Protein AF-A0A239A579-F1 (afdb_monomer)

Sequence (316 aa):
MVKYIIQFSTDFHLMVALAAIPDASNNKILMLGPRTSLAIKVASYLQSEFFDIDAREPKVTIFEAFKLLVNQNKYGEVVIVSPFVYPFFAAMAAKKNGDTVKSIVRTDEGIGSYASVTHYYTALRLEGQLSVLGALKRALAKKSAMWVTKSFRICKEMYLFKSDLTIDQTISERLRFILENLGLSKQLDNCVVYVSQPYVVSSFESGQCYADFIKLIAGHCGEGLRFIIKKHPRDDFDYESYGFDVACGMPLETYSLNNSVVFGFSSTALLMAKFFSNCRDAYFIKMDGFGPFYNNMSAMNRNLFDNYLKCIDSKI

Nearest PDB structures (foldseek):
  7f9o-assembly1_6  TM=3.558E-01  e=2.065E-02  Hordeum vulgare subsp. spontaneum
  3oka-assembly1_A  TM=3.396E-01  e=1.738E-02  Corynebacterium glutamicum
  8csd-assembly1_A-2  TM=2.368E-01  e=9.238E-03  Raoultella terrigena
  7lrn-assembly1_A  TM=3.470E-01  e=1.368E+00  Acinetobacter baumannii
  7lrn-assembly2_B  TM=3.765E-01  e=6.449E+00  Acinetobacter baumannii

Secondary structure (DSSP, 8-state):
--EEEEE-SSHHHHHHHHHTSS-STTSEEEEEE---HHHHHHHHHTT-EEEE--TTS----HHHHHHHHHT--S---EEEEESSS-THHHHHHHHHTTPPEEEEEE---SGGGG--HHHHHHHHHHT--S-HHHHHHHHHHHHHHHHHHHTSTTEEE--SB-TTS-B-HHHHHHHHHHHHHT---EE-TTEEEEE--TTSGGGSSSHHHHHHHHHHHHHHH-TTSEEEEE--TT-----GGGT-EE--SS-GGGEE-TT-EEEESS-HHHHHHHHHS--SEEEEEE-TT-GGGTTTS-HHHHHHHHHHSEEEES--

Solvent-accessible surface area (backbone atoms only — not comparable to full-atom values): 17207 Å² total; per-residue (Å²): 126,49,38,37,35,38,41,23,75,47,68,64,30,44,47,48,35,53,26,70,43,95,62,62,85,77,30,52,44,36,39,40,18,57,86,42,76,62,53,53,50,51,29,64,75,53,72,31,52,76,43,78,38,73,67,84,70,73,95,70,57,73,66,62,54,50,61,58,68,76,68,68,70,90,82,39,64,29,36,36,25,20,36,53,60,67,55,53,64,56,54,48,52,36,44,76,72,73,44,39,76,49,34,36,38,35,26,44,60,45,62,63,67,54,44,37,51,64,22,41,23,47,53,39,48,63,68,66,82,44,54,75,67,52,19,45,54,52,15,45,50,52,50,52,42,36,54,55,42,63,71,37,92,48,42,43,82,55,50,48,71,41,95,89,64,46,68,38,60,70,41,49,54,39,34,50,52,51,42,61,75,73,46,66,79,50,80,50,55,54,20,27,35,39,44,50,59,57,65,57,58,76,78,38,98,37,71,64,58,40,51,52,50,52,50,55,54,45,47,75,69,36,71,94,42,53,64,34,35,37,61,34,96,74,38,81,78,69,53,58,88,76,73,44,48,72,52,78,78,81,59,57,49,41,27,44,18,68,63,16,34,36,34,28,58,71,45,50,60,50,56,33,24,43,74,56,10,54,18,80,48,28,33,31,53,45,45,91,92,47,38,72,57,50,74,40,43,20,72,63,46,47,50,48,45,68,74,74,37,48,78,44,69,62,89,113

Mean predicted aligned error: 7.22 Å

Organism: NCBI:txid298908

Foldseek 3Di:
DAEEEQEDEALVSVLLLQLVDPDLQPYAYEYHYADAPSVVLVCVVNVYHYDHDHSPDDPDDVVLLVVLVVPADPDFRYEYEGQALDPSVVSVVCVVVVTHYQAYEHEHPFLLSQFDLLLQLLVLVLVVPDDSVRSSVVSCVRVVSNVVQVPDPRYDYDYQQDLVRDGDVSSLVSSLVVLVVSAQDEAPEQEEEEEDDASPQVLDPHLLRVLVVVVVVRCVQHPPGQYEYAYDPRHPRDNVVVPHHYDDGDQLLSYAYQHYAYEYFQTSSLVSCVRRNNHVHGEYEDEDSVCSRAVSGDPSSNCSCVVRHHYDYPPD

Radius of gyration: 19.91 Å; Cα contacts (8 Å, |Δi|>4): 577; chains: 1; bounding box: 51×36×61 Å

Structure (mmCIF, N/CA/C/O backbone):
data_AF-A0A239A579-F1
#
_entry.id   AF-A0A239A579-F1
#
loop_
_atom_site.group_PDB
_atom_site.id
_atom_site.type_symbol
_atom_site.label_atom_id
_atom_site.label_alt_id
_atom_site.label_comp_id
_atom_site.label_asym_id
_atom_site.label_entity_id
_atom_site.label_seq_id
_atom_site.pdbx_PDB_ins_code
_atom_site.Cartn_x
_atom_site.Cartn_y
_atom_site.Cartn_z
_atom_site.occupancy
_atom_site.B_iso_or_equiv
_atom_site.auth_seq_id
_atom_site.auth_comp_id
_atom_site.auth_asym_id
_atom_site.auth_atom_id
_atom_site.pdbx_PDB_model_num
ATOM 1 N N . MET A 1 1 ? -26.691 4.928 16.801 1.00 72.56 1 MET A N 1
ATOM 2 C CA . MET A 1 1 ? -25.618 5.593 16.035 1.00 72.56 1 MET A CA 1
ATOM 3 C C . MET A 1 1 ? -24.295 5.249 16.699 1.00 72.56 1 MET A C 1
ATOM 5 O O . MET A 1 1 ? -24.209 5.400 17.910 1.00 72.56 1 MET A O 1
ATOM 9 N N . VAL A 1 2 ? -23.320 4.708 15.965 1.00 85.06 2 VAL A N 1
ATOM 10 C CA . VAL A 1 2 ? -21.995 4.350 16.504 1.00 85.06 2 VAL A CA 1
ATOM 11 C C . VAL A 1 2 ? -20.977 5.376 16.011 1.00 85.06 2 VAL A C 1
ATOM 13 O O . VAL A 1 2 ? -21.050 5.829 14.869 1.00 85.06 2 VAL A O 1
ATOM 16 N N . LYS A 1 3 ? -20.031 5.759 16.870 1.00 87.12 3 LYS A N 1
ATOM 17 C CA . LYS A 1 3 ? -18.927 6.644 16.492 1.00 87.12 3 LYS A CA 1
ATOM 18 C C . LYS A 1 3 ? -17.710 5.808 16.101 1.00 87.12 3 LYS A C 1
ATOM 20 O O . LYS A 1 3 ? -17.292 4.931 16.856 1.00 87.12 3 LYS A O 1
ATOM 25 N N . TYR A 1 4 ? -17.134 6.089 14.939 1.00 89.69 4 TYR A N 1
ATOM 26 C CA . TYR A 1 4 ? -15.927 5.440 14.436 1.00 89.69 4 TYR A CA 1
ATOM 27 C C . TYR A 1 4 ? -14.763 6.423 14.414 1.00 89.69 4 TYR A C 1
ATOM 29 O O . TYR A 1 4 ? -14.910 7.552 13.951 1.00 89.69 4 TYR A O 1
ATOM 37 N N . ILE A 1 5 ? -13.597 5.982 14.881 1.00 88.19 5 ILE A N 1
ATOM 38 C CA . ILE A 1 5 ? -12.336 6.709 14.716 1.00 88.19 5 ILE A CA 1
ATOM 39 C C . ILE A 1 5 ? -11.459 5.918 13.755 1.00 88.19 5 ILE A C 1
ATOM 41 O O . ILE A 1 5 ? -11.018 4.819 14.088 1.00 88.19 5 ILE A O 1
ATOM 45 N N . ILE A 1 6 ? -11.202 6.480 12.579 1.00 89.75 6 ILE A N 1
ATOM 46 C CA . ILE A 1 6 ? -10.328 5.908 11.559 1.00 89.75 6 ILE A CA 1
ATOM 47 C C . ILE A 1 6 ? -8.947 6.528 11.703 1.00 89.75 6 ILE A C 1
ATOM 49 O O . ILE A 1 6 ? -8.790 7.738 11.560 1.00 89.75 6 ILE A O 1
ATOM 53 N N . GLN A 1 7 ? -7.939 5.701 11.947 1.00 87.62 7 GLN A N 1
ATOM 54 C CA . GLN A 1 7 ? -6.543 6.121 11.931 1.00 87.62 7 GLN A CA 1
ATOM 55 C C . GLN A 1 7 ? -5.879 5.624 10.645 1.00 87.62 7 GLN A C 1
ATOM 57 O O . GLN A 1 7 ? -5.991 4.445 10.318 1.00 87.62 7 GLN A O 1
ATOM 62 N N . PHE A 1 8 ? -5.165 6.487 9.924 1.00 87.00 8 PHE A N 1
ATOM 63 C CA . PHE A 1 8 ? -4.509 6.116 8.668 1.00 87.00 8 PHE A CA 1
ATOM 64 C C . PHE A 1 8 ? -3.230 6.928 8.420 1.00 87.00 8 PHE A C 1
ATOM 66 O O . PHE A 1 8 ? -3.002 7.969 9.026 1.00 87.00 8 PHE A O 1
ATOM 73 N N . SER A 1 9 ? -2.366 6.432 7.531 1.00 82.56 9 SER A N 1
ATOM 74 C CA . SER A 1 9 ? -1.147 7.145 7.089 1.00 82.56 9 SER A CA 1
ATOM 75 C C . SER A 1 9 ? -0.916 7.116 5.583 1.00 82.56 9 SER A C 1
ATOM 77 O O . SER A 1 9 ? 0.021 7.739 5.086 1.00 82.56 9 SER A O 1
ATOM 79 N N . THR A 1 10 ? -1.753 6.372 4.870 1.00 83.88 10 THR A N 1
ATOM 80 C CA . THR A 1 10 ? -1.777 6.270 3.418 1.00 83.88 10 THR A CA 1
ATOM 81 C C . THR A 1 10 ? -3.233 6.198 2.984 1.00 83.88 10 THR A C 1
ATOM 83 O O . THR A 1 10 ? -4.116 5.851 3.774 1.00 83.88 10 THR A O 1
ATOM 86 N N . ASP A 1 11 ? -3.475 6.496 1.718 1.00 86.12 11 ASP A N 1
ATOM 87 C CA . ASP A 1 11 ? -4.798 6.375 1.115 1.00 86.12 11 ASP A CA 1
ATOM 88 C C . ASP A 1 11 ? -5.309 4.925 1.140 1.00 86.12 11 ASP A C 1
ATOM 90 O O . ASP A 1 11 ? -6.470 4.689 1.462 1.00 86.12 11 ASP A O 1
ATOM 94 N N . PHE A 1 12 ? -4.421 3.945 0.947 1.00 86.62 12 PHE A N 1
ATOM 95 C CA . PHE A 1 12 ? -4.736 2.523 1.115 1.00 86.62 12 PHE A CA 1
ATOM 96 C C . PHE A 1 12 ? -5.269 2.211 2.527 1.00 86.62 12 PHE A C 1
ATOM 98 O O . PHE A 1 12 ? -6.314 1.577 2.676 1.00 86.62 12 PHE A O 1
ATOM 105 N N . HIS A 1 13 ? -4.598 2.706 3.575 1.00 89.31 13 HIS A N 1
ATOM 106 C CA . HIS A 1 13 ? -5.039 2.514 4.962 1.00 89.31 13 HIS A CA 1
ATOM 107 C C . HIS A 1 13 ? -6.450 3.058 5.200 1.00 89.31 13 HIS A C 1
ATOM 109 O O . HIS A 1 13 ? -7.261 2.397 5.848 1.00 89.31 13 HIS A O 1
ATOM 115 N N . LEU A 1 14 ? -6.738 4.253 4.674 1.00 89.81 14 LEU A N 1
ATOM 116 C CA . LEU A 1 14 ? -8.056 4.873 4.780 1.00 89.81 14 LEU A CA 1
ATOM 117 C C . LEU A 1 14 ? -9.123 4.012 4.097 1.00 89.81 14 LEU A C 1
ATOM 119 O O . LEU A 1 14 ? -10.161 3.733 4.690 1.00 89.81 14 LEU A O 1
ATOM 123 N N . MET A 1 15 ? -8.846 3.544 2.883 1.00 89.81 15 MET A N 1
ATOM 124 C CA . MET A 1 15 ? -9.790 2.754 2.097 1.00 89.81 15 MET A CA 1
ATOM 125 C C . MET A 1 15 ? -10.127 1.409 2.747 1.00 89.81 15 MET A C 1
ATOM 127 O O . MET A 1 15 ? -11.303 1.069 2.882 1.00 89.81 15 MET A O 1
ATOM 131 N N . VAL A 1 16 ? -9.123 0.664 3.220 1.00 90.44 16 VAL A N 1
ATOM 132 C CA . VAL A 1 16 ? -9.375 -0.611 3.915 1.00 90.44 16 VAL A CA 1
ATOM 133 C C . VAL A 1 16 ? -10.071 -0.375 5.260 1.00 90.44 16 VAL A C 1
ATOM 135 O O . VAL A 1 16 ? -10.951 -1.148 5.640 1.00 90.44 16 VAL A O 1
ATOM 138 N N . ALA A 1 17 ? -9.743 0.711 5.971 1.00 91.56 17 ALA A N 1
ATOM 139 C CA . ALA A 1 17 ? -10.441 1.079 7.202 1.00 91.56 17 ALA A CA 1
ATOM 140 C C . ALA A 1 17 ? -11.928 1.378 6.965 1.00 91.56 17 ALA A C 1
ATOM 142 O O . ALA A 1 17 ? -12.773 0.889 7.713 1.00 91.56 17 ALA A O 1
ATOM 143 N N . LEU A 1 18 ? -12.265 2.115 5.907 1.00 91.38 18 LEU A N 1
ATOM 144 C CA . LEU A 1 18 ? -13.657 2.370 5.533 1.00 91.38 18 LEU A CA 1
ATOM 145 C C . LEU A 1 18 ? -14.394 1.079 5.163 1.00 91.38 18 LEU A C 1
ATOM 147 O O . LEU A 1 18 ? -15.507 0.864 5.633 1.00 91.38 18 LEU A O 1
ATOM 151 N N . ALA A 1 19 ? -13.763 0.183 4.396 1.00 91.12 19 ALA A N 1
ATOM 152 C CA . ALA A 1 19 ? -14.358 -1.103 4.021 1.00 91.12 19 ALA A CA 1
ATOM 153 C C . ALA A 1 19 ? -14.631 -2.021 5.233 1.00 91.12 19 ALA A C 1
ATOM 155 O O . ALA A 1 19 ? -15.533 -2.866 5.210 1.00 91.12 19 ALA A O 1
ATOM 156 N N . ALA A 1 20 ? -13.889 -1.841 6.330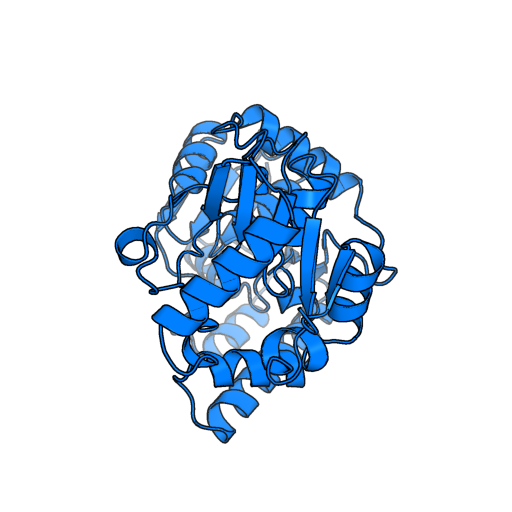 1.00 91.19 20 ALA A N 1
ATOM 157 C CA . ALA A 1 20 ? -14.122 -2.563 7.576 1.00 91.19 20 ALA A CA 1
ATOM 158 C C . ALA A 1 20 ? -15.339 -2.043 8.373 1.00 91.19 20 ALA A C 1
ATOM 160 O O . ALA A 1 20 ? -15.804 -2.727 9.290 1.00 91.19 20 ALA A O 1
ATOM 161 N N . ILE A 1 21 ? -15.894 -0.878 8.019 1.00 90.75 21 ILE A N 1
ATOM 162 C CA . ILE A 1 21 ? -17.102 -0.316 8.634 1.00 90.75 21 ILE A CA 1
ATOM 163 C C . ILE A 1 21 ? -18.338 -0.862 7.893 1.00 90.75 21 ILE A C 1
ATOM 165 O O . ILE A 1 21 ? -18.430 -0.708 6.679 1.00 90.75 21 ILE A O 1
ATOM 169 N N . PRO A 1 22 ? -19.302 -1.514 8.580 1.00 83.62 22 PRO A N 1
ATOM 170 C CA . PRO A 1 22 ? -20.467 -2.118 7.924 1.00 83.62 22 PRO A CA 1
ATOM 171 C C . PRO A 1 22 ? -21.369 -1.138 7.169 1.00 83.62 22 PRO A C 1
ATOM 173 O O . PRO A 1 22 ? -21.922 -1.506 6.141 1.00 83.62 22 PRO A O 1
ATOM 176 N N . ASP A 1 23 ? -21.513 0.081 7.688 1.00 82.44 23 ASP A N 1
ATOM 177 C CA . ASP A 1 23 ? -22.294 1.155 7.077 1.00 82.44 23 ASP A CA 1
ATOM 178 C C . ASP A 1 23 ? -21.673 2.498 7.472 1.00 82.44 23 ASP A C 1
ATOM 180 O O . ASP A 1 23 ? -21.847 2.976 8.592 1.00 82.44 23 ASP A O 1
ATOM 184 N N . ALA A 1 24 ? -20.887 3.089 6.579 1.00 77.62 24 ALA A N 1
ATOM 185 C CA . ALA A 1 24 ? -20.236 4.367 6.845 1.00 77.62 24 ALA A CA 1
ATOM 186 C C . ALA A 1 24 ? -21.212 5.561 6.797 1.00 77.62 24 ALA A C 1
ATOM 188 O O . ALA A 1 24 ? -20.911 6.600 7.372 1.00 77.62 24 ALA A O 1
ATOM 189 N N . SER A 1 25 ? -22.374 5.416 6.147 1.00 75.31 25 SER A N 1
ATOM 190 C CA . SER A 1 25 ? -23.299 6.523 5.863 1.00 75.31 25 SER A CA 1
ATOM 191 C C . SER A 1 25 ? -24.168 6.927 7.058 1.00 75.31 25 SER A C 1
ATOM 193 O O . SER A 1 25 ? -24.493 8.098 7.222 1.00 75.31 25 SER A O 1
ATOM 195 N N . ASN A 1 26 ? -24.495 5.972 7.934 1.00 79.00 26 ASN A N 1
ATOM 196 C CA . ASN A 1 26 ? -25.368 6.188 9.095 1.00 79.00 26 ASN A CA 1
ATOM 197 C C . ASN A 1 26 ? -24.607 6.366 10.422 1.00 79.00 26 ASN A C 1
ATOM 199 O O . ASN A 1 26 ? -25.194 6.287 11.508 1.00 79.00 26 ASN A O 1
ATOM 203 N N . ASN A 1 27 ? -23.289 6.565 10.362 1.00 83.69 27 ASN A N 1
ATOM 204 C CA . ASN A 1 27 ? -22.424 6.611 11.534 1.00 83.69 27 ASN A CA 1
ATOM 205 C C . ASN A 1 27 ? -21.581 7.885 11.583 1.00 83.69 27 ASN A C 1
ATOM 207 O O . ASN A 1 27 ? -21.210 8.451 10.561 1.00 83.69 27 ASN A O 1
ATOM 211 N N . LYS A 1 28 ? -21.231 8.316 12.800 1.00 86.31 28 LYS A N 1
ATOM 212 C CA . LYS A 1 28 ? -20.330 9.455 12.984 1.00 86.31 28 LYS A CA 1
ATOM 213 C C . LYS A 1 28 ? -18.895 8.990 12.761 1.00 86.31 28 LYS A C 1
ATOM 215 O O . LYS A 1 28 ? -18.414 8.142 13.513 1.00 86.31 28 LYS A O 1
ATOM 220 N N . ILE A 1 29 ? -18.210 9.553 11.771 1.00 89.25 29 ILE A N 1
ATOM 221 C CA . ILE A 1 29 ? -16.826 9.195 11.441 1.00 89.25 29 ILE A CA 1
ATOM 222 C C . ILE A 1 29 ? -15.888 10.345 11.803 1.00 89.25 29 ILE A C 1
ATOM 224 O O . ILE A 1 29 ? -16.120 11.501 11.454 1.00 89.25 29 ILE A O 1
ATOM 228 N N . LEU A 1 30 ? -14.816 9.994 12.508 1.00 85.81 30 LEU A N 1
ATOM 229 C CA . LEU A 1 30 ? -13.679 10.847 12.810 1.00 85.81 30 LEU A CA 1
ATOM 230 C C . LEU A 1 30 ? -12.436 10.267 12.131 1.00 85.81 30 LEU A C 1
ATOM 232 O O . LEU A 1 30 ? -12.051 9.134 12.408 1.00 85.81 30 LEU A O 1
ATOM 236 N N . MET A 1 31 ? -11.794 11.043 11.269 1.00 87.38 31 MET A N 1
ATOM 237 C CA . MET A 1 31 ? -10.611 10.648 10.511 1.00 87.38 31 MET A CA 1
ATOM 238 C C . MET A 1 31 ? -9.347 11.303 11.082 1.00 87.38 31 MET A C 1
ATOM 240 O O . MET A 1 31 ? -9.275 12.524 11.207 1.00 87.38 31 MET A O 1
ATOM 244 N N . LEU A 1 32 ? -8.343 10.483 11.398 1.00 84.19 32 LEU A N 1
ATOM 245 C CA . LEU A 1 32 ? -7.048 10.875 11.953 1.00 84.19 32 LEU A CA 1
ATOM 246 C C . LEU A 1 32 ? -5.919 10.405 11.019 1.00 84.19 32 LEU A C 1
ATOM 248 O O . LEU A 1 32 ? -5.579 9.217 11.002 1.00 84.19 32 LEU A O 1
ATOM 252 N N . GLY A 1 33 ? -5.331 11.314 10.248 1.00 82.06 33 GLY A N 1
ATOM 253 C CA . GLY A 1 33 ? -4.285 10.966 9.284 1.00 82.06 33 GLY A CA 1
ATOM 254 C C . GLY A 1 33 ? -3.850 12.150 8.422 1.00 82.06 33 GLY A C 1
ATOM 255 O O . GLY A 1 33 ? -4.351 13.253 8.623 1.00 82.06 33 GLY A O 1
ATOM 256 N N . PRO A 1 34 ? -2.920 11.948 7.474 1.00 83.50 34 PRO A N 1
ATOM 257 C CA . PRO A 1 34 ? -2.412 13.025 6.635 1.00 83.50 34 PRO A CA 1
ATOM 258 C C . PRO A 1 34 ? -3.491 13.562 5.692 1.00 83.50 34 PRO A C 1
ATOM 260 O O . PRO A 1 34 ? -4.319 12.808 5.170 1.00 83.50 34 PRO A O 1
ATOM 263 N N . ARG A 1 35 ? -3.449 14.868 5.417 1.00 84.44 35 ARG A N 1
ATOM 264 C CA . ARG A 1 35 ? -4.355 15.516 4.460 1.00 84.44 35 ARG A CA 1
ATOM 265 C C . ARG A 1 35 ? -3.997 15.181 3.010 1.00 84.44 35 ARG A C 1
ATOM 267 O O . ARG A 1 35 ? -3.229 15.886 2.363 1.00 84.44 35 ARG A O 1
ATOM 274 N N . THR A 1 36 ? -4.601 14.121 2.481 1.00 84.31 36 THR A N 1
ATOM 275 C CA . THR A 1 36 ? -4.506 13.731 1.064 1.00 84.31 36 THR A CA 1
ATOM 276 C C . THR A 1 36 ? -5.740 14.163 0.269 1.00 84.31 36 THR A C 1
ATOM 278 O O . THR A 1 36 ? -6.794 14.477 0.829 1.00 84.31 36 THR A O 1
ATOM 281 N N . SER A 1 37 ? -5.642 14.153 -1.064 1.00 84.00 37 SER A N 1
ATOM 282 C CA . SER A 1 37 ? -6.789 14.430 -1.939 1.00 84.00 37 SER A CA 1
ATOM 283 C C . SER A 1 37 ? -7.921 13.415 -1.748 1.00 84.00 37 SER A C 1
ATOM 285 O O . SER A 1 37 ? -9.089 13.800 -1.765 1.00 84.00 37 SER A O 1
ATOM 287 N N . LEU A 1 38 ? -7.589 12.139 -1.514 1.00 85.44 38 LEU A N 1
ATOM 288 C CA . LEU A 1 38 ? -8.577 11.111 -1.197 1.00 85.44 38 LEU A CA 1
ATOM 289 C C . LEU A 1 38 ? -9.234 11.366 0.161 1.00 85.44 38 LEU A C 1
ATOM 291 O O . LEU A 1 38 ? -10.456 11.307 0.250 1.00 85.44 38 LEU A O 1
ATOM 295 N N . ALA A 1 39 ? -8.456 11.701 1.194 1.00 88.06 39 ALA A N 1
ATOM 296 C CA . ALA A 1 39 ? -8.996 11.990 2.519 1.00 88.06 39 ALA A CA 1
ATOM 297 C C . ALA A 1 39 ? -10.005 13.148 2.488 1.00 88.06 39 ALA A C 1
ATOM 299 O O . ALA A 1 39 ? -11.063 13.051 3.102 1.00 88.06 39 ALA A O 1
ATOM 300 N N . ILE A 1 40 ? -9.723 14.205 1.717 1.00 88.31 40 ILE A N 1
ATOM 301 C CA . ILE A 1 40 ? -10.648 15.334 1.528 1.00 88.31 40 ILE A CA 1
ATOM 302 C C . ILE A 1 40 ? -11.941 14.878 0.835 1.00 88.31 40 ILE A C 1
ATOM 304 O O . ILE A 1 40 ? -13.032 15.235 1.282 1.00 88.31 40 ILE A O 1
ATOM 308 N N . LYS A 1 41 ? -11.837 14.071 -0.230 1.00 88.12 41 LYS A N 1
ATOM 309 C CA . LYS A 1 41 ? -13.009 13.527 -0.937 1.00 88.12 41 LYS A CA 1
ATOM 310 C C . LYS A 1 41 ? -13.873 12.660 -0.024 1.00 88.12 41 LYS A C 1
ATOM 312 O O . LYS A 1 41 ? -15.081 12.860 0.034 1.00 88.12 41 LYS A O 1
ATOM 317 N N . VAL A 1 42 ? -13.251 11.738 0.712 1.00 89.31 42 VAL A N 1
ATOM 318 C CA . VAL A 1 42 ? -13.929 10.875 1.689 1.00 89.31 42 VAL A CA 1
ATOM 319 C C . VAL A 1 42 ? -14.621 11.717 2.754 1.00 89.31 42 VAL A C 1
ATOM 321 O O . VAL A 1 42 ? -15.789 11.476 3.047 1.00 89.31 42 VAL A O 1
ATOM 324 N N . ALA A 1 43 ? -13.933 12.725 3.297 1.00 88.56 43 ALA A N 1
ATOM 325 C CA . ALA A 1 43 ? -14.496 13.556 4.349 1.00 88.56 43 ALA A CA 1
ATOM 326 C C . ALA A 1 43 ? -15.724 14.344 3.884 1.00 88.56 43 ALA A C 1
ATOM 328 O O . ALA A 1 43 ? -16.706 14.440 4.617 1.00 88.56 43 ALA A O 1
ATOM 329 N N . SER A 1 44 ? -15.700 14.836 2.643 1.00 87.94 44 SER A N 1
ATOM 330 C CA . SER A 1 44 ? -16.862 15.472 2.021 1.00 87.94 44 SER A CA 1
ATOM 331 C C . SER A 1 44 ? -17.998 14.480 1.766 1.00 87.94 44 SER A C 1
ATOM 333 O O . SER A 1 44 ? -19.153 14.814 2.012 1.00 87.94 44 SER A O 1
ATOM 335 N N . TYR A 1 45 ? -17.687 13.278 1.271 1.00 86.44 45 TYR A N 1
ATOM 336 C CA . TYR A 1 45 ? -18.679 12.255 0.932 1.00 86.44 45 TYR A CA 1
ATOM 337 C C . TYR A 1 45 ? -19.416 11.725 2.170 1.00 86.44 45 TYR A C 1
ATOM 339 O O . TYR A 1 45 ? -20.632 11.569 2.147 1.00 86.44 45 TYR A O 1
ATOM 347 N N . LEU A 1 46 ? -18.690 11.495 3.266 1.00 87.31 46 LEU A N 1
ATOM 348 C CA . LEU A 1 46 ? -19.229 10.932 4.510 1.00 87.31 46 LEU A CA 1
ATOM 349 C C . LEU A 1 46 ? -19.621 11.992 5.547 1.00 87.31 46 LEU A C 1
ATOM 351 O O . LEU A 1 46 ? -20.016 11.631 6.652 1.00 87.31 46 LEU A O 1
ATOM 355 N N . GLN A 1 47 ? -19.463 13.282 5.227 1.00 85.06 47 GLN A N 1
ATOM 356 C CA . GLN A 1 47 ? -19.632 14.394 6.173 1.00 85.06 47 GLN A CA 1
ATOM 357 C C . GLN A 1 47 ? -18.840 14.177 7.482 1.00 85.06 47 GLN A C 1
ATOM 359 O O . GLN A 1 47 ? -19.325 14.442 8.583 1.00 85.06 47 GLN A O 1
ATOM 364 N N . SER A 1 48 ? -17.619 13.644 7.372 1.00 83.69 48 SER A N 1
ATOM 365 C CA . SER A 1 48 ? -16.812 13.236 8.526 1.00 83.69 48 SER A CA 1
ATOM 366 C C . SER A 1 48 ? -15.934 14.368 9.060 1.00 83.69 48 SER A C 1
ATOM 368 O O . SER A 1 48 ? -15.411 15.176 8.290 1.00 83.69 48 SER A O 1
ATOM 370 N N . GLU A 1 49 ? -15.652 14.353 10.362 1.00 81.56 49 GLU A N 1
ATOM 371 C CA . GLU A 1 49 ? -14.635 15.225 10.958 1.00 81.56 49 GLU A CA 1
ATOM 372 C C . GLU A 1 49 ? -13.228 14.722 10.586 1.00 81.56 49 GLU A C 1
ATOM 374 O O . GLU A 1 49 ? -12.952 13.525 10.681 1.00 81.56 49 GLU A O 1
ATOM 379 N N . PHE A 1 50 ? -12.321 15.620 10.188 1.00 80.62 50 PHE A N 1
ATOM 380 C CA . PHE A 1 50 ? -10.968 15.268 9.740 1.00 80.62 50 PHE A CA 1
ATOM 381 C C . PHE A 1 50 ? -9.890 16.077 10.473 1.00 80.62 50 PHE A C 1
ATOM 383 O O . PHE A 1 50 ? -9.966 17.303 10.540 1.00 80.62 50 PHE A O 1
ATOM 390 N N . PHE A 1 51 ? -8.868 15.384 10.986 1.00 75.19 51 PHE A N 1
ATOM 391 C CA . PHE A 1 51 ? -7.718 15.970 11.675 1.00 75.19 51 PHE A CA 1
ATOM 392 C C . PHE A 1 51 ? -6.417 15.557 10.987 1.00 75.19 51 PHE A C 1
ATOM 394 O O . PHE A 1 51 ? -6.087 14.369 10.930 1.00 75.19 51 PHE A O 1
ATOM 401 N N . ASP A 1 52 ? -5.673 16.559 10.518 1.00 76.38 52 ASP A N 1
ATOM 402 C CA . ASP A 1 52 ? -4.399 16.384 9.825 1.00 76.38 52 ASP A CA 1
ATOM 403 C C . ASP A 1 52 ? -3.272 16.078 10.821 1.00 76.38 52 ASP A C 1
ATOM 405 O O . ASP A 1 52 ? -2.806 16.963 11.543 1.00 76.38 52 ASP A O 1
ATOM 409 N N . ILE A 1 53 ? -2.879 14.803 10.904 1.00 71.62 53 ILE A N 1
ATOM 410 C CA . ILE A 1 53 ? -1.807 14.323 11.785 1.00 71.62 53 ILE A CA 1
ATOM 411 C C . ILE A 1 53 ? -0.973 13.228 11.103 1.00 71.62 53 ILE A C 1
ATOM 413 O O . ILE A 1 53 ? -1.514 12.373 10.399 1.00 71.62 53 ILE A O 1
ATOM 417 N N . ASP A 1 54 ? 0.340 13.170 11.369 1.00 67.62 54 ASP A N 1
ATOM 418 C CA . ASP A 1 54 ? 1.133 11.987 11.004 1.00 67.62 54 ASP A CA 1
ATOM 419 C C . ASP A 1 54 ? 0.935 10.879 12.047 1.00 67.62 54 ASP A C 1
ATOM 421 O O . ASP A 1 54 ? 1.511 10.884 13.135 1.00 67.62 54 ASP A O 1
ATOM 425 N N . ALA A 1 55 ? 0.105 9.899 11.698 1.00 62.16 55 ALA A N 1
ATOM 426 C CA . ALA A 1 55 ? -0.201 8.756 12.549 1.00 62.16 55 ALA A CA 1
ATOM 427 C C . ALA A 1 55 ? 0.961 7.746 12.707 1.00 62.16 55 ALA A C 1
ATOM 429 O O . ALA A 1 55 ? 0.811 6.788 13.470 1.00 62.16 55 ALA A O 1
ATOM 430 N N . ARG A 1 56 ? 2.090 7.910 11.990 1.00 59.47 56 ARG A N 1
ATOM 431 C CA . ARG A 1 56 ? 3.216 6.949 11.960 1.00 59.47 56 ARG A CA 1
ATOM 432 C C . ARG A 1 56 ? 4.244 7.158 13.066 1.00 59.47 56 ARG A C 1
ATOM 434 O O . ARG A 1 56 ? 4.905 6.191 13.439 1.00 59.47 56 ARG A O 1
ATOM 441 N N . GLU A 1 57 ? 4.371 8.373 13.599 1.00 51.75 57 GLU A N 1
ATOM 442 C CA . GLU A 1 57 ? 5.347 8.702 14.648 1.00 51.75 57 GLU A CA 1
ATOM 443 C C . GLU A 1 57 ? 4.711 9.361 15.868 1.00 51.75 57 GLU A C 1
ATOM 445 O O . GLU A 1 57 ? 4.818 10.564 16.115 1.00 51.75 57 GLU A O 1
ATOM 450 N N . PRO A 1 58 ? 4.052 8.550 16.687 1.00 47.72 58 PRO A N 1
ATOM 451 C CA . PRO A 1 58 ? 3.513 9.049 17.921 1.00 47.72 58 PRO A CA 1
ATOM 452 C C . PRO A 1 58 ? 4.556 9.307 19.015 1.00 47.72 58 PRO A C 1
ATOM 454 O O . PRO A 1 58 ? 5.187 8.378 19.518 1.00 47.72 58 PRO A O 1
ATOM 457 N N . LYS A 1 59 ? 4.651 10.555 19.491 1.00 42.50 59 LYS A N 1
ATOM 458 C CA . LYS A 1 59 ? 5.331 10.909 20.753 1.00 42.50 59 LYS A CA 1
ATOM 459 C C . LYS A 1 59 ? 4.440 10.586 21.967 1.00 42.50 59 LYS A C 1
ATOM 461 O O . LYS A 1 59 ? 4.008 11.495 22.664 1.00 42.50 59 LYS A O 1
ATOM 466 N N . VAL A 1 60 ? 4.114 9.313 22.199 1.00 43.75 60 VAL A N 1
ATOM 467 C CA . VAL A 1 60 ? 3.378 8.864 23.403 1.00 43.75 60 VAL A CA 1
ATOM 468 C C . VAL A 1 60 ? 4.131 7.724 24.073 1.00 43.75 60 VAL A C 1
ATOM 470 O O . VAL A 1 60 ? 4.654 6.823 23.418 1.00 43.75 60 VAL A O 1
ATOM 473 N N . THR A 1 61 ? 4.206 7.776 25.398 1.00 47.38 61 THR A N 1
ATOM 474 C CA . THR A 1 61 ? 4.947 6.811 26.210 1.00 47.38 61 THR A CA 1
ATOM 475 C C . THR A 1 61 ? 4.127 5.534 26.453 1.00 47.38 61 THR A C 1
ATOM 477 O O . THR A 1 61 ? 2.903 5.565 26.573 1.00 47.38 61 THR A O 1
ATOM 480 N N . ILE A 1 62 ? 4.797 4.379 26.588 1.00 45.62 62 ILE A N 1
ATOM 481 C CA . ILE A 1 62 ? 4.166 3.082 26.939 1.00 45.62 62 ILE A CA 1
ATOM 482 C C . ILE A 1 62 ? 3.326 3.176 28.228 1.00 45.62 62 ILE A C 1
ATOM 484 O O . ILE A 1 62 ? 2.324 2.481 28.387 1.00 45.62 62 ILE A O 1
ATOM 488 N N . PHE A 1 63 ? 3.710 4.063 29.144 1.00 50.78 63 PHE A N 1
ATOM 489 C CA . PHE A 1 63 ? 3.007 4.294 30.401 1.00 50.78 63 PHE A CA 1
ATOM 490 C C . PHE A 1 63 ? 1.637 4.965 30.207 1.00 50.78 63 PHE A C 1
ATOM 492 O O . PHE A 1 63 ? 0.657 4.575 30.846 1.00 50.78 63 PHE A O 1
ATOM 499 N N . GLU A 1 64 ? 1.535 5.930 29.291 1.00 49.88 64 GLU A N 1
ATOM 500 C CA . GLU A 1 64 ? 0.262 6.560 28.917 1.00 49.88 64 GLU A CA 1
ATOM 501 C C . GLU A 1 64 ? -0.672 5.558 28.227 1.00 49.88 64 GLU A C 1
ATOM 503 O O . GLU A 1 64 ? -1.868 5.523 28.521 1.00 49.88 64 GLU A O 1
ATOM 508 N N . ALA A 1 65 ? -0.110 4.671 27.400 1.00 48.06 65 ALA A N 1
ATOM 509 C CA . ALA A 1 65 ? -0.837 3.556 26.800 1.00 48.06 65 ALA A CA 1
ATOM 510 C C . ALA A 1 65 ? -1.380 2.572 27.854 1.00 48.06 65 ALA A C 1
ATOM 512 O O . ALA A 1 65 ? -2.535 2.162 27.775 1.00 48.06 65 ALA A O 1
ATOM 513 N N . PHE A 1 66 ? -0.602 2.236 28.888 1.00 52.03 66 PHE A N 1
ATOM 514 C CA . PHE A 1 66 ? -1.052 1.335 29.956 1.00 52.03 66 PHE A CA 1
ATOM 515 C C . PHE A 1 66 ? -2.166 1.948 30.824 1.00 52.03 66 PHE A C 1
ATOM 517 O O . PHE A 1 66 ? -3.157 1.287 31.129 1.00 52.03 66 PHE A O 1
ATOM 524 N N . LYS A 1 67 ? -2.076 3.244 31.155 1.00 52.81 67 LYS A N 1
ATOM 525 C CA . LYS A 1 67 ? -3.118 3.966 31.916 1.00 52.81 67 LYS A CA 1
ATOM 526 C C . LYS A 1 67 ? -4.468 4.057 31.196 1.00 52.81 67 LYS A C 1
ATOM 528 O O . LYS A 1 67 ? -5.502 4.232 31.841 1.00 52.81 67 LYS A O 1
ATOM 533 N N . LEU A 1 68 ? -4.485 3.980 29.867 1.00 49.03 68 LEU A N 1
ATOM 534 C CA . LEU A 1 68 ? -5.724 3.877 29.092 1.00 49.03 68 LEU A CA 1
ATOM 535 C C . LEU A 1 68 ? -6.388 2.509 29.223 1.00 49.03 68 LEU A C 1
ATOM 537 O O . LEU A 1 68 ? -7.613 2.432 29.219 1.00 49.03 68 LEU A O 1
ATOM 541 N N . LEU A 1 69 ? -5.580 1.454 29.328 1.00 51.28 69 LEU A N 1
ATOM 542 C CA . LEU A 1 69 ? -6.037 0.067 29.341 1.00 51.28 69 LEU A CA 1
ATOM 543 C C . LEU A 1 69 ? -6.680 -0.323 30.678 1.00 51.28 69 LEU A C 1
ATOM 545 O O . LEU A 1 69 ? -7.613 -1.116 30.692 1.00 51.28 69 LEU A O 1
ATOM 549 N N . VAL A 1 70 ? -6.212 0.248 31.792 1.00 53.22 70 VAL A N 1
ATOM 550 C CA . VAL A 1 70 ? -6.674 -0.116 33.147 1.00 53.22 70 VAL A CA 1
ATOM 551 C C . VAL A 1 70 ? -7.997 0.567 33.538 1.00 53.22 70 VAL A C 1
ATOM 553 O O . VAL A 1 70 ? -8.740 0.031 34.353 1.00 53.22 70 VAL A O 1
ATOM 556 N N . ASN A 1 71 ? -8.343 1.705 32.926 1.00 48.72 71 ASN A N 1
ATOM 557 C CA . ASN A 1 71 ? -9.479 2.543 33.349 1.00 48.72 71 ASN A CA 1
ATOM 558 C C . ASN A 1 71 ? -10.733 2.433 32.457 1.00 48.72 71 ASN A C 1
ATOM 560 O O . ASN A 1 71 ? -11.493 3.395 32.353 1.00 48.72 71 ASN A O 1
ATOM 564 N N . GLN A 1 72 ? -10.969 1.300 31.791 1.00 49.88 72 GLN A N 1
ATOM 565 C CA . GLN A 1 72 ? -12.183 1.132 30.982 1.00 49.88 72 GLN A CA 1
ATOM 566 C C . GLN A 1 72 ? -13.351 0.595 31.817 1.00 49.88 72 GLN A C 1
ATOM 568 O O . GLN A 1 72 ? -13.399 -0.584 32.164 1.00 49.88 72 GLN A O 1
ATOM 573 N N . ASN A 1 73 ? -14.314 1.473 32.112 1.00 43.56 73 ASN A N 1
ATOM 574 C CA . ASN A 1 73 ? -15.626 1.069 32.607 1.00 43.56 73 ASN A CA 1
ATOM 575 C C . ASN A 1 73 ? -16.439 0.403 31.485 1.00 43.56 73 ASN A C 1
ATOM 577 O O . ASN A 1 73 ? -16.282 0.705 30.303 1.00 43.56 73 ASN A O 1
ATOM 581 N N . LYS A 1 74 ? -17.291 -0.550 31.873 1.00 50.06 74 LYS A N 1
ATOM 582 C CA . LYS A 1 74 ? -18.152 -1.313 30.963 1.00 50.06 74 LYS A CA 1
ATOM 583 C C . LYS A 1 74 ? -19.172 -0.377 30.293 1.00 50.06 74 LYS A C 1
ATOM 585 O O . LYS A 1 74 ? -19.745 0.462 30.975 1.00 50.06 74 LYS A O 1
ATOM 590 N N . TYR A 1 75 ? -19.397 -0.612 28.994 1.00 47.66 75 TYR A N 1
ATOM 591 C CA . TYR A 1 75 ? -20.195 0.147 28.007 1.00 47.66 75 TYR A CA 1
ATOM 592 C C . TYR A 1 75 ? -19.435 1.282 27.292 1.00 47.66 75 TYR A C 1
ATOM 594 O O . TYR A 1 75 ? -19.450 2.433 27.705 1.00 47.66 75 TYR A O 1
ATOM 602 N N . GLY A 1 76 ? -18.771 0.930 26.183 1.00 57.38 76 GLY A N 1
ATOM 603 C CA . GLY A 1 76 ? -18.147 1.885 25.261 1.00 57.38 76 GLY A CA 1
ATOM 604 C C . GLY A 1 76 ? -19.036 2.256 24.072 1.00 57.38 76 GLY A C 1
ATOM 605 O O . GLY A 1 76 ? -19.854 1.448 23.628 1.00 57.38 76 GLY A O 1
ATOM 606 N N . GLU A 1 77 ? -18.825 3.451 23.517 1.00 76.31 77 GLU A N 1
ATOM 607 C CA . GLU A 1 77 ? -19.603 4.034 22.407 1.00 76.31 77 GLU A CA 1
ATOM 608 C C . GLU A 1 77 ? -18.803 4.143 21.096 1.00 76.31 77 GLU A C 1
ATOM 610 O O . GLU A 1 77 ? -19.384 4.268 20.014 1.00 76.31 77 GLU A O 1
ATOM 615 N N . VAL A 1 78 ? -17.468 4.053 21.178 1.00 85.00 78 VAL A N 1
ATOM 616 C CA . VAL A 1 78 ? -16.559 4.285 20.046 1.00 85.00 78 VAL A CA 1
ATOM 617 C C . VAL A 1 78 ? -15.913 3.002 19.544 1.00 85.00 78 VAL A C 1
ATOM 619 O O . VAL A 1 78 ? -15.386 2.206 20.324 1.00 85.00 78 VAL A O 1
ATOM 622 N N . VAL A 1 79 ? -15.874 2.839 18.224 1.00 88.75 79 VAL A N 1
ATOM 623 C CA . VAL A 1 79 ? -15.086 1.811 17.542 1.00 88.75 79 VAL A CA 1
ATOM 624 C C . VAL A 1 79 ? -13.874 2.459 16.888 1.00 88.75 79 VAL A C 1
ATOM 626 O O . VAL A 1 79 ? -14.002 3.414 16.128 1.00 88.75 79 VAL A O 1
ATOM 629 N N . ILE A 1 80 ? -12.684 1.933 17.157 1.00 88.12 80 ILE A N 1
ATOM 630 C CA . ILE A 1 80 ? -11.471 2.383 16.476 1.00 88.12 80 ILE A CA 1
ATOM 631 C C . ILE A 1 80 ? -11.186 1.452 15.307 1.00 88.12 80 ILE A C 1
ATOM 633 O O . ILE A 1 80 ? -11.160 0.242 15.500 1.00 88.12 80 ILE A O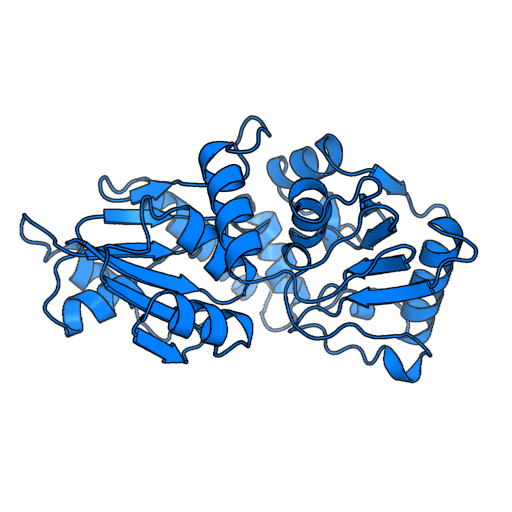 1
ATOM 637 N N . VAL A 1 81 ? -10.912 2.005 14.130 1.00 91.19 81 VAL A N 1
ATOM 638 C CA . VAL A 1 81 ? -10.446 1.262 12.959 1.00 91.19 81 VAL A CA 1
ATOM 639 C C . VAL A 1 81 ? -9.045 1.745 12.607 1.00 91.19 81 VAL A C 1
ATOM 641 O O . VAL A 1 81 ? -8.836 2.936 12.380 1.00 91.19 81 VAL A O 1
ATOM 644 N N . SER A 1 82 ? -8.062 0.847 12.624 1.00 86.94 82 SER A N 1
ATOM 645 C CA . SER A 1 82 ? -6.662 1.233 12.435 1.00 86.94 82 SER A CA 1
ATOM 646 C C . SER A 1 82 ? -5.839 0.106 11.812 1.00 86.94 82 SER A C 1
ATOM 648 O O . SER A 1 82 ? -5.923 -1.032 12.282 1.00 86.94 82 SER A O 1
ATOM 650 N N . PRO A 1 83 ? -4.988 0.400 10.813 1.00 80.38 83 PRO A N 1
ATOM 651 C CA . PRO A 1 83 ? -4.009 -0.558 10.309 1.00 80.38 83 PRO A CA 1
ATOM 652 C C . PRO A 1 83 ? -2.852 -0.740 11.299 1.00 80.38 83 PRO A C 1
ATOM 654 O O . PRO A 1 83 ? -2.100 -1.715 11.251 1.00 80.38 83 PRO A O 1
ATOM 657 N N . PHE A 1 84 ? -2.683 0.209 12.223 1.00 75.69 84 PHE A N 1
ATOM 658 C CA . PHE A 1 84 ? -1.537 0.225 13.102 1.00 75.69 84 PHE A CA 1
ATOM 659 C C . PHE A 1 84 ? -1.688 -0.806 14.201 1.00 75.69 84 PHE A C 1
ATOM 661 O O . PHE A 1 84 ? -2.754 -1.057 14.765 1.00 75.69 84 PHE A O 1
ATOM 668 N N . VAL A 1 85 ? -0.540 -1.374 14.538 1.00 58.16 85 VAL A N 1
ATOM 669 C CA . VAL A 1 85 ? -0.376 -2.282 15.661 1.00 58.16 85 VAL A CA 1
ATOM 670 C C . VAL A 1 85 ? -0.907 -1.674 16.963 1.00 58.16 85 VAL A C 1
ATOM 672 O O . VAL A 1 85 ? -1.454 -2.392 17.793 1.00 58.16 85 VAL A O 1
ATOM 675 N N . TYR A 1 86 ? -0.796 -0.355 17.111 1.00 60.56 86 TYR A N 1
ATOM 676 C CA . TYR A 1 86 ? -1.280 0.364 18.272 1.00 60.56 86 TYR A CA 1
ATOM 677 C C . TYR A 1 86 ? -2.197 1.530 17.888 1.00 60.56 86 TYR A C 1
ATOM 679 O O . TYR A 1 86 ? -1.713 2.631 17.620 1.00 60.56 86 TYR A O 1
ATOM 687 N N . PRO A 1 87 ? -3.525 1.347 17.962 1.00 62.66 87 PRO A N 1
ATOM 688 C CA . PRO A 1 87 ? -4.492 2.434 17.836 1.00 62.66 87 PRO A CA 1
ATOM 689 C C . PRO A 1 87 ? -4.525 3.372 19.057 1.00 62.66 87 PRO A C 1
ATOM 691 O O . PRO A 1 87 ? -5.552 3.976 19.365 1.00 62.66 87 PRO A O 1
ATOM 694 N N . PHE A 1 88 ? -3.417 3.502 19.792 1.00 59.03 88 PHE A N 1
ATOM 695 C CA . PHE A 1 88 ? -3.367 4.254 21.046 1.00 59.03 88 PHE A CA 1
ATOM 696 C C . PHE A 1 88 ? -3.736 5.723 20.874 1.00 59.03 88 PHE A C 1
ATOM 698 O O . PHE A 1 88 ? -4.302 6.303 21.788 1.00 59.03 88 PHE A O 1
ATOM 705 N N . PHE A 1 89 ? -3.484 6.312 19.707 1.00 58.50 89 PHE A N 1
ATOM 706 C CA . PHE A 1 89 ? -3.852 7.701 19.418 1.00 58.50 89 PHE A CA 1
ATOM 707 C C . PHE A 1 89 ? -5.344 7.866 19.322 1.00 58.50 89 PHE A C 1
ATOM 709 O O . PHE A 1 89 ? -5.901 8.756 19.947 1.00 58.50 89 PHE A O 1
ATOM 716 N N . ALA A 1 90 ? -5.992 6.967 18.596 1.00 64.50 90 ALA A N 1
ATOM 717 C CA . ALA A 1 90 ? -7.435 6.941 18.513 1.00 64.50 90 ALA A CA 1
ATOM 718 C C . ALA A 1 90 ? -8.062 6.626 19.883 1.00 64.50 90 ALA A C 1
ATOM 720 O O . ALA A 1 90 ? -9.063 7.237 20.239 1.00 64.50 90 ALA A O 1
ATOM 721 N N . ALA A 1 91 ? -7.439 5.768 20.701 1.00 65.31 91 ALA A N 1
ATOM 722 C CA . ALA A 1 91 ? -7.896 5.495 22.067 1.00 65.31 91 ALA A CA 1
ATOM 723 C C . ALA A 1 91 ? -7.693 6.692 23.018 1.00 65.31 91 ALA A C 1
ATOM 725 O O . ALA A 1 91 ? -8.567 6.986 23.831 1.00 65.31 91 ALA A O 1
ATOM 726 N N . MET A 1 92 ? -6.575 7.416 22.898 1.00 60.75 92 MET A N 1
ATOM 727 C CA . MET A 1 92 ? -6.310 8.663 23.625 1.00 60.75 92 MET A CA 1
ATOM 728 C C . MET A 1 92 ? -7.258 9.777 23.182 1.00 60.75 92 MET A C 1
ATOM 730 O O . MET A 1 92 ? -7.788 10.487 24.029 1.00 60.75 92 MET A O 1
ATOM 734 N N . ALA A 1 93 ? -7.480 9.930 21.876 1.00 61.00 93 ALA A N 1
ATOM 735 C CA . ALA A 1 93 ? -8.390 10.916 21.306 1.00 61.00 93 ALA A CA 1
ATOM 736 C C . ALA A 1 93 ? -9.830 10.646 21.752 1.00 61.00 93 ALA A C 1
ATOM 73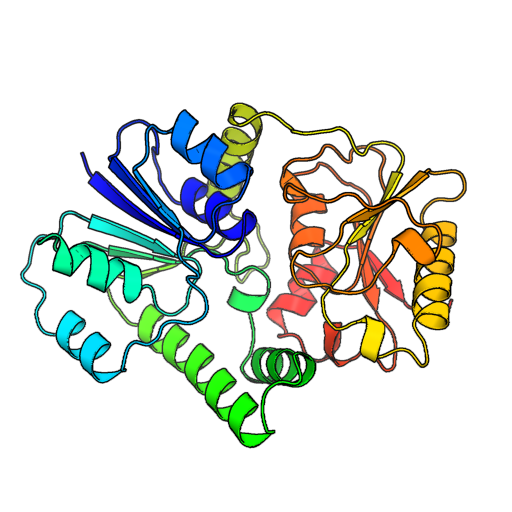8 O O . ALA A 1 93 ? -10.496 11.569 22.213 1.00 61.00 93 ALA A O 1
ATOM 739 N N . ALA A 1 94 ? -10.268 9.382 21.712 1.00 64.81 94 ALA A N 1
ATOM 740 C CA . ALA A 1 94 ? -11.533 8.944 22.295 1.00 64.81 94 ALA A CA 1
ATOM 741 C C . ALA A 1 94 ? -11.620 9.364 23.772 1.00 64.81 94 ALA A C 1
ATOM 743 O O . ALA A 1 94 ? -12.516 10.114 24.147 1.00 64.81 94 ALA A O 1
ATOM 744 N N . LYS A 1 95 ? -10.626 9.003 24.596 1.00 64.00 95 LYS A N 1
ATOM 745 C CA . LYS A 1 95 ? -10.632 9.339 26.029 1.00 64.00 95 LYS A CA 1
ATOM 746 C C . LYS A 1 95 ? -10.626 10.846 26.301 1.00 64.00 95 LYS A C 1
ATOM 748 O O . LYS A 1 95 ? -11.316 11.303 27.206 1.00 64.00 95 LYS A O 1
ATOM 753 N N . LYS A 1 96 ? -9.842 11.628 25.548 1.00 62.12 96 LYS A N 1
ATOM 754 C CA . LYS A 1 96 ? -9.774 13.095 25.682 1.00 62.12 96 LYS A CA 1
ATOM 755 C C . LYS A 1 96 ? -11.130 13.742 25.394 1.00 62.12 96 LYS A C 1
ATOM 757 O O . LYS A 1 96 ? -11.462 14.742 26.017 1.00 62.12 96 LYS A O 1
ATOM 762 N N . ASN A 1 97 ? -11.907 13.139 24.500 1.00 62.78 97 ASN A N 1
ATOM 763 C CA . ASN A 1 97 ? -13.269 13.551 24.182 1.00 62.78 97 ASN A CA 1
ATOM 764 C C . ASN A 1 97 ? -14.322 12.975 25.148 1.00 62.78 97 ASN A C 1
ATOM 766 O O . ASN A 1 97 ? -15.511 13.157 24.916 1.00 62.78 97 ASN A O 1
ATOM 770 N N . GLY A 1 98 ? -13.906 12.285 26.218 1.00 64.75 98 GLY A N 1
ATOM 771 C CA . GLY A 1 98 ? -14.806 11.638 27.176 1.00 64.75 98 GLY A CA 1
ATOM 772 C C . GLY A 1 98 ? -15.394 10.308 26.695 1.00 64.75 98 GLY A C 1
ATOM 773 O O . GLY A 1 98 ? -16.212 9.721 27.399 1.00 64.75 98 GLY A O 1
ATOM 774 N N . ASP A 1 99 ? -14.975 9.804 25.531 1.00 72.44 99 ASP A N 1
ATOM 775 C CA . ASP A 1 99 ? -15.498 8.567 24.963 1.00 72.44 99 ASP A CA 1
ATOM 776 C C . ASP A 1 99 ? -14.860 7.323 25.611 1.00 72.44 99 ASP A C 1
ATOM 778 O O . ASP A 1 99 ? -13.662 7.282 25.914 1.00 72.44 99 ASP A O 1
ATOM 782 N N . THR A 1 100 ? -15.643 6.245 25.717 1.00 74.75 100 THR A N 1
ATOM 783 C CA . THR A 1 100 ? -15.149 4.911 26.095 1.00 74.75 100 THR A CA 1
ATOM 784 C C . THR A 1 100 ? -15.029 4.014 24.858 1.00 74.75 100 THR A C 1
ATOM 786 O O . THR A 1 100 ? -15.967 3.896 24.063 1.00 74.75 100 THR A O 1
ATOM 789 N N . VAL A 1 101 ? -13.870 3.368 24.678 1.00 77.62 101 VAL A N 1
ATOM 790 C CA . VAL A 1 101 ? -13.594 2.498 23.520 1.00 77.62 101 VAL A CA 1
ATOM 791 C C . VAL A 1 101 ? -14.328 1.167 23.681 1.00 77.62 101 VAL A C 1
ATOM 793 O O . VAL A 1 101 ? -14.055 0.407 24.603 1.00 77.62 101 VAL A O 1
ATOM 796 N N . LYS A 1 102 ? -15.243 0.866 22.759 1.00 81.06 102 LYS A N 1
ATOM 797 C CA . LYS A 1 102 ? -15.997 -0.394 22.709 1.00 81.06 102 LYS A CA 1
ATOM 798 C C . LYS A 1 102 ? -15.173 -1.532 22.116 1.00 81.06 102 LYS A C 1
ATOM 800 O O . LYS A 1 102 ? -15.165 -2.641 22.644 1.00 81.06 102 LYS A O 1
ATOM 805 N N . SER A 1 103 ? -14.535 -1.269 20.980 1.00 84.94 103 SER A N 1
ATOM 806 C CA . SER A 1 103 ? -13.769 -2.263 20.230 1.00 84.94 103 SER A CA 1
ATOM 807 C C . SER A 1 103 ? -12.737 -1.614 19.317 1.00 84.94 103 SER A C 1
ATOM 809 O O . SER A 1 103 ? -12.868 -0.458 18.914 1.00 84.94 103 SER A O 1
ATOM 811 N N . ILE A 1 104 ? -11.736 -2.404 18.952 1.00 85.25 104 ILE A N 1
ATOM 812 C CA . ILE A 1 104 ? -10.691 -2.080 17.992 1.00 85.25 104 ILE A CA 1
ATOM 813 C C . ILE A 1 104 ? -10.837 -3.037 16.809 1.00 85.25 104 ILE A C 1
ATOM 815 O O . ILE A 1 104 ? -10.847 -4.253 16.982 1.00 85.25 104 ILE A O 1
ATOM 819 N N . VAL A 1 105 ? -10.920 -2.488 15.606 1.00 89.69 105 VAL A N 1
ATOM 820 C CA . VAL A 1 105 ? -10.887 -3.218 14.343 1.00 89.69 105 VAL A CA 1
ATOM 821 C C . VAL A 1 105 ? -9.538 -2.957 13.694 1.00 89.69 105 VAL A C 1
ATOM 823 O O . VAL A 1 105 ? -9.205 -1.818 13.363 1.00 89.69 105 VAL A O 1
ATOM 826 N N . ARG A 1 106 ? -8.744 -4.013 13.534 1.00 88.12 106 ARG A N 1
ATOM 827 C CA . ARG A 1 106 ? -7.447 -3.931 12.866 1.00 88.12 106 ARG A CA 1
ATOM 828 C C . ARG A 1 106 ? -7.581 -4.273 11.398 1.00 88.12 106 ARG A C 1
ATOM 830 O O . ARG A 1 106 ? -8.098 -5.337 11.069 1.00 88.12 106 ARG A O 1
ATOM 837 N N . THR A 1 107 ? -7.095 -3.383 10.549 1.00 90.81 107 THR A N 1
ATOM 838 C CA . THR A 1 107 ? -7.095 -3.529 9.091 1.00 90.81 107 THR A CA 1
ATOM 839 C C . THR A 1 107 ? -5.676 -3.686 8.552 1.00 90.81 107 THR A C 1
ATOM 841 O O . THR A 1 107 ? -4.711 -3.752 9.315 1.00 90.81 107 THR A O 1
ATOM 844 N N . ASP A 1 108 ? -5.534 -3.811 7.236 1.00 88.62 108 ASP A N 1
ATOM 845 C CA . ASP A 1 108 ? -4.237 -3.950 6.583 1.00 88.62 108 ASP A CA 1
ATOM 846 C C . ASP A 1 108 ? -3.362 -2.687 6.667 1.00 88.62 108 ASP A C 1
ATOM 848 O O . ASP A 1 108 ? -3.758 -1.625 6.197 1.00 88.62 108 ASP A O 1
ATOM 852 N N . GLU A 1 109 ? -2.118 -2.833 7.147 1.00 82.12 109 GLU A N 1
ATOM 853 C CA . GLU A 1 109 ? -0.979 -1.931 6.865 1.00 82.12 109 GLU A CA 1
ATOM 854 C C . GLU A 1 109 ? -0.401 -2.193 5.450 1.00 82.12 109 GLU A C 1
ATOM 856 O O . GLU A 1 109 ? 0.539 -1.549 4.991 1.00 82.12 109 GLU A O 1
ATOM 861 N N . GLY A 1 110 ? -0.928 -3.208 4.759 1.00 84.81 110 GLY A N 1
ATOM 862 C CA . GLY A 1 110 ? -0.374 -3.784 3.541 1.00 84.81 110 GLY A CA 1
ATOM 863 C C . GLY A 1 110 ? 0.545 -4.953 3.880 1.00 84.81 110 GLY A C 1
ATOM 864 O O . GLY A 1 110 ? 0.296 -5.676 4.843 1.00 84.81 110 GLY A O 1
ATOM 865 N N . ILE A 1 111 ? 1.656 -5.118 3.155 1.00 82.81 111 ILE A N 1
ATOM 866 C CA . ILE A 1 111 ? 2.645 -6.175 3.442 1.00 82.81 111 ILE A CA 1
ATOM 867 C C . ILE A 1 111 ? 3.190 -6.130 4.885 1.00 82.81 111 ILE A C 1
ATOM 869 O O . ILE A 1 111 ? 3.684 -7.139 5.393 1.00 82.81 111 ILE A O 1
ATOM 873 N N . GLY A 1 112 ? 3.084 -4.981 5.567 1.00 82.44 112 GLY A N 1
ATOM 874 C CA . GLY A 1 112 ? 3.424 -4.820 6.982 1.00 82.44 112 GLY A CA 1
ATOM 875 C C . GLY A 1 112 ? 2.583 -5.699 7.913 1.00 82.44 112 GLY A C 1
ATOM 876 O O . GLY A 1 112 ? 3.141 -6.320 8.817 1.00 82.44 112 GLY A O 1
ATOM 877 N N . SER A 1 113 ? 1.282 -5.869 7.645 1.00 82.88 113 SER A N 1
ATOM 878 C CA . SER A 1 113 ? 0.377 -6.683 8.480 1.00 82.88 113 SER A CA 1
ATOM 879 C C . SER A 1 113 ? 0.846 -8.126 8.650 1.00 82.88 113 SER A C 1
ATOM 881 O O . SER A 1 113 ? 0.636 -8.751 9.691 1.00 82.88 113 SER A O 1
ATOM 883 N N . TYR A 1 114 ? 1.530 -8.643 7.633 1.00 85.31 114 TYR A N 1
ATOM 884 C CA . TYR A 1 114 ? 1.980 -10.028 7.554 1.00 85.31 114 TYR A CA 1
ATOM 885 C C . TYR A 1 114 ? 3.481 -10.166 7.810 1.00 85.31 114 TYR A C 1
ATOM 887 O O . TYR A 1 114 ? 4.037 -11.262 7.703 1.00 85.31 114 TYR A O 1
ATOM 895 N N . ALA A 1 115 ? 4.168 -9.073 8.149 1.00 85.12 115 ALA A N 1
ATOM 896 C CA . ALA A 1 115 ? 5.610 -9.047 8.307 1.00 85.12 115 ALA A CA 1
ATOM 897 C C . ALA A 1 115 ? 6.089 -9.886 9.505 1.00 85.12 115 ALA A C 1
ATOM 899 O O . ALA A 1 115 ? 5.477 -9.941 10.579 1.00 85.12 115 ALA A O 1
ATOM 900 N N . SER A 1 116 ? 7.226 -10.558 9.325 1.00 87.25 116 SER A N 1
ATOM 901 C CA . SER A 1 116 ? 7.998 -11.161 10.411 1.00 87.25 116 SER A CA 1
ATOM 902 C C . SER A 1 116 ? 8.851 -10.088 11.097 1.00 87.25 116 SER A C 1
ATOM 904 O O . SER A 1 116 ? 8.985 -8.971 10.596 1.00 87.25 116 SER A O 1
ATOM 906 N N . VAL A 1 117 ? 9.461 -10.423 12.240 1.00 86.81 117 VAL A N 1
ATOM 907 C CA . VAL A 1 117 ? 10.456 -9.537 12.872 1.00 86.81 117 VAL A CA 1
ATOM 908 C C . VAL A 1 117 ? 11.592 -9.239 11.894 1.00 86.81 117 VAL A C 1
ATOM 910 O O . VAL A 1 117 ? 11.969 -8.083 11.744 1.00 86.81 117 VAL A O 1
ATOM 913 N N . THR A 1 118 ? 12.088 -10.261 11.191 1.00 87.88 118 THR A N 1
ATOM 914 C CA . THR A 1 118 ? 13.142 -10.119 10.179 1.00 87.88 118 THR A CA 1
ATOM 915 C C . THR A 1 118 ? 12.729 -9.165 9.064 1.00 87.88 118 THR A C 1
ATOM 917 O O . THR A 1 118 ? 13.492 -8.264 8.741 1.00 87.88 118 THR A O 1
ATOM 920 N N . HIS A 1 119 ? 11.502 -9.288 8.547 1.00 86.31 119 HIS A N 1
ATOM 921 C CA . HIS A 1 119 ? 10.989 -8.382 7.520 1.00 86.31 119 HIS A CA 1
ATOM 922 C C . HIS A 1 119 ? 10.965 -6.927 8.023 1.00 86.31 119 HIS A C 1
ATOM 924 O O . HIS A 1 119 ? 11.526 -6.047 7.373 1.00 86.31 119 HIS A O 1
ATOM 930 N N . TYR A 1 120 ? 10.406 -6.663 9.212 1.00 85.12 120 TYR A N 1
ATOM 931 C CA . TYR A 1 120 ? 10.422 -5.309 9.780 1.00 85.12 120 TYR A CA 1
ATOM 932 C C . TYR A 1 120 ? 11.839 -4.786 10.020 1.00 85.12 120 TYR A C 1
ATOM 934 O O . TYR A 1 120 ? 12.109 -3.617 9.765 1.00 85.12 120 TYR A O 1
ATOM 942 N N . TYR A 1 121 ? 12.742 -5.637 10.507 1.00 86.44 121 TYR A N 1
ATOM 943 C CA . TYR A 1 121 ? 14.140 -5.279 10.709 1.00 86.44 121 TYR A CA 1
ATOM 944 C C . TYR A 1 121 ? 14.792 -4.854 9.391 1.00 86.44 121 TYR A C 1
ATOM 946 O O . TYR A 1 121 ? 15.386 -3.782 9.334 1.00 86.44 121 TYR A O 1
ATOM 954 N N . THR A 1 122 ? 14.639 -5.648 8.331 1.00 84.06 122 THR A N 1
ATOM 955 C CA . THR A 1 122 ? 15.194 -5.341 7.012 1.00 84.06 122 THR A CA 1
ATOM 956 C C . THR A 1 122 ? 14.628 -4.039 6.455 1.00 84.06 122 THR A C 1
ATOM 958 O O . THR A 1 122 ? 15.407 -3.187 6.042 1.00 84.06 122 THR A O 1
ATOM 961 N N . ALA A 1 123 ? 13.308 -3.838 6.515 1.00 81.00 123 ALA A N 1
ATOM 962 C CA . ALA A 1 123 ? 12.686 -2.590 6.072 1.00 81.00 123 ALA A CA 1
ATOM 963 C C . ALA A 1 123 ? 13.263 -1.374 6.822 1.00 81.00 123 ALA A C 1
ATOM 965 O O . ALA A 1 123 ? 13.722 -0.422 6.202 1.00 81.00 123 ALA A O 1
ATOM 966 N N . LEU A 1 124 ? 13.356 -1.448 8.154 1.00 82.81 124 LEU A N 1
ATOM 967 C CA . LEU A 1 124 ? 13.930 -0.383 8.988 1.00 82.81 124 LEU A CA 1
ATOM 968 C C . LEU A 1 124 ? 15.426 -0.141 8.730 1.00 82.81 124 LEU A C 1
ATOM 970 O O . LEU A 1 124 ? 15.922 0.958 8.974 1.00 82.81 124 LEU A O 1
ATOM 974 N N . ARG A 1 125 ? 16.168 -1.160 8.280 1.00 84.62 125 ARG A N 1
ATOM 975 C CA . ARG A 1 125 ? 17.575 -1.018 7.877 1.00 84.62 125 ARG A CA 1
ATOM 976 C C . ARG A 1 125 ? 17.705 -0.290 6.543 1.00 84.62 125 ARG A C 1
ATOM 978 O O . ARG A 1 125 ? 18.609 0.531 6.425 1.00 84.62 125 ARG A O 1
ATOM 985 N N . LEU A 1 126 ? 16.813 -0.565 5.591 1.00 77.69 126 LEU A N 1
ATOM 986 C CA . LEU A 1 126 ? 16.778 0.107 4.288 1.00 77.69 126 LEU A CA 1
ATOM 987 C C . LEU A 1 126 ? 16.372 1.580 4.403 1.00 77.69 126 LEU A C 1
ATOM 989 O O . LEU A 1 126 ? 16.907 2.406 3.677 1.00 77.69 126 LEU A O 1
ATOM 993 N N . GLU A 1 127 ? 15.507 1.925 5.363 1.00 75.19 127 GLU A N 1
ATOM 994 C CA . GLU A 1 127 ? 15.153 3.324 5.654 1.00 75.19 127 GLU A CA 1
ATOM 995 C C . GLU A 1 127 ? 16.351 4.161 6.162 1.00 75.19 127 GLU A C 1
ATOM 997 O O . GLU A 1 127 ? 16.258 5.382 6.242 1.00 75.19 127 GLU A O 1
ATOM 1002 N N . GLY A 1 128 ? 17.485 3.538 6.519 1.00 65.50 128 GLY A N 1
ATOM 1003 C CA . GLY A 1 128 ? 18.770 4.211 6.768 1.00 65.50 128 GLY A CA 1
ATOM 1004 C C . GLY A 1 128 ? 18.881 5.031 8.062 1.00 65.50 128 GLY A C 1
ATOM 1005 O O . GLY A 1 128 ? 19.971 5.465 8.421 1.00 65.50 128 GLY A O 1
ATOM 1006 N N . GLN A 1 129 ? 17.792 5.212 8.811 1.00 69.19 129 GLN A N 1
ATOM 1007 C CA . GLN A 1 129 ? 17.742 6.127 9.963 1.00 69.19 129 GLN A CA 1
ATOM 1008 C C . GLN A 1 129 ? 18.133 5.495 11.311 1.00 69.19 129 GLN A C 1
ATOM 1010 O O . GLN A 1 129 ? 18.182 6.184 12.330 1.00 69.19 129 GLN A O 1
ATOM 1015 N N . LEU A 1 130 ? 18.384 4.180 11.362 1.00 77.12 130 LEU A N 1
ATOM 1016 C CA . LEU A 1 130 ? 18.558 3.446 12.619 1.00 77.12 130 LEU A CA 1
ATOM 1017 C C . LEU A 1 130 ? 19.829 2.595 12.647 1.00 77.12 130 LEU A C 1
ATOM 1019 O O . LEU A 1 130 ? 20.161 1.875 11.699 1.00 77.12 130 LEU A O 1
ATOM 1023 N N . SER A 1 131 ? 20.492 2.592 13.809 1.00 85.81 131 SER A N 1
ATOM 1024 C CA . SER A 1 131 ? 21.541 1.616 14.117 1.00 85.81 131 SER A CA 1
ATOM 1025 C C . SER A 1 131 ? 20.993 0.186 14.040 1.00 85.81 131 SER A C 1
ATOM 1027 O O . SER A 1 131 ? 19.790 -0.038 14.189 1.00 85.81 131 SER A O 1
ATOM 1029 N N . VAL A 1 132 ? 21.871 -0.805 13.853 1.00 86.25 132 VAL A N 1
ATOM 1030 C CA . VAL A 1 132 ? 21.488 -2.232 13.802 1.00 86.25 132 VAL A CA 1
ATOM 1031 C C . VAL A 1 132 ? 20.627 -2.625 15.006 1.00 86.25 132 VAL A C 1
ATOM 1033 O O . VAL A 1 132 ? 19.545 -3.192 14.847 1.00 86.25 132 VAL A O 1
ATOM 1036 N N . LEU A 1 133 ? 21.067 -2.253 16.211 1.00 87.94 133 LEU A N 1
ATOM 1037 C CA . LEU A 1 133 ? 20.332 -2.529 17.442 1.00 87.94 133 LEU A CA 1
ATOM 1038 C C . LEU A 1 133 ? 19.013 -1.742 17.516 1.00 87.94 133 LEU A C 1
ATOM 1040 O O . LEU A 1 133 ? 18.013 -2.268 18.001 1.00 87.94 133 LEU A O 1
ATOM 1044 N N . GLY A 1 134 ? 18.992 -0.498 17.029 1.00 85.31 134 GLY A N 1
ATOM 1045 C CA . GLY A 1 134 ? 17.788 0.331 16.971 1.00 85.31 134 GLY A CA 1
ATOM 1046 C C . GLY A 1 134 ? 16.712 -0.256 16.056 1.00 85.31 134 GLY A C 1
ATOM 1047 O O . GLY A 1 134 ? 15.555 -0.367 16.466 1.00 85.31 134 GLY A O 1
ATOM 1048 N N . ALA A 1 135 ? 17.098 -0.701 14.858 1.00 86.38 135 ALA A N 1
ATOM 1049 C CA . ALA A 1 135 ? 16.207 -1.363 13.909 1.00 86.38 135 ALA A CA 1
ATOM 1050 C C . ALA A 1 135 ? 15.632 -2.660 14.497 1.00 86.38 135 ALA A C 1
ATOM 1052 O O . ALA A 1 135 ? 14.424 -2.881 14.437 1.00 86.38 135 ALA A O 1
ATOM 1053 N N . LEU A 1 136 ? 16.468 -3.481 15.148 1.00 87.88 136 LEU A N 1
ATOM 1054 C CA . LEU A 1 136 ? 16.018 -4.723 15.780 1.00 87.88 136 LEU A CA 1
ATOM 1055 C C . LEU A 1 136 ? 15.039 -4.458 16.931 1.00 87.88 136 LEU A C 1
ATOM 1057 O O . LEU A 1 136 ? 13.974 -5.071 16.985 1.00 87.88 136 LEU A O 1
ATOM 1061 N N . LYS A 1 137 ? 15.361 -3.513 17.825 1.00 83.69 137 LYS A N 1
ATOM 1062 C CA . LYS A 1 137 ? 14.474 -3.123 18.932 1.00 83.69 137 LYS A CA 1
ATOM 1063 C C . LYS A 1 137 ? 13.120 -2.636 18.418 1.00 83.69 137 LYS A C 1
ATOM 1065 O O . LYS A 1 137 ? 12.095 -3.053 18.950 1.00 83.69 137 LYS A O 1
ATOM 1070 N N . ARG A 1 138 ? 13.094 -1.798 17.375 1.00 81.50 138 ARG A N 1
ATOM 1071 C CA . ARG A 1 138 ? 11.838 -1.319 16.774 1.00 81.50 138 ARG A CA 1
ATOM 1072 C C . ARG A 1 138 ? 11.057 -2.439 16.080 1.00 81.50 138 ARG A C 1
ATOM 1074 O O . ARG A 1 138 ? 9.840 -2.495 16.239 1.00 81.50 138 ARG A O 1
ATOM 1081 N N . ALA A 1 139 ? 11.726 -3.348 15.371 1.00 84.69 139 ALA A N 1
ATOM 1082 C CA . ALA A 1 139 ? 11.084 -4.500 14.736 1.00 84.69 139 ALA A CA 1
ATOM 1083 C C . ALA A 1 139 ? 10.434 -5.441 15.765 1.00 84.69 139 ALA A C 1
ATOM 1085 O O . ALA A 1 139 ? 9.271 -5.823 15.615 1.00 84.69 139 ALA A O 1
ATOM 1086 N N . LEU A 1 140 ? 11.157 -5.761 16.845 1.00 83.88 140 LEU A N 1
ATOM 1087 C CA . LEU A 1 140 ? 10.632 -6.538 17.968 1.00 83.88 140 LEU A CA 1
ATOM 1088 C C . LEU A 1 140 ? 9.468 -5.814 18.641 1.00 83.88 140 LEU A C 1
ATOM 1090 O O . LEU A 1 140 ? 8.422 -6.418 18.850 1.00 83.88 140 LEU A O 1
ATOM 1094 N N . ALA A 1 141 ? 9.609 -4.515 18.917 1.00 79.88 141 ALA A N 1
ATOM 1095 C CA . ALA A 1 141 ? 8.543 -3.721 19.514 1.00 79.88 141 ALA A CA 1
ATOM 1096 C C . ALA A 1 141 ? 7.268 -3.752 18.658 1.00 79.88 141 ALA A C 1
ATOM 1098 O O . ALA A 1 141 ? 6.204 -4.037 19.199 1.00 79.88 141 ALA A O 1
ATOM 1099 N N . LYS A 1 142 ? 7.369 -3.550 17.332 1.00 78.25 142 LYS A N 1
ATOM 1100 C CA . LYS A 1 142 ? 6.225 -3.660 16.409 1.00 78.25 142 LYS A CA 1
ATOM 1101 C C . LYS A 1 142 ? 5.579 -5.047 16.466 1.00 78.25 142 LYS A C 1
ATOM 1103 O O . LYS A 1 142 ? 4.363 -5.147 16.607 1.00 78.25 142 LYS A O 1
ATOM 1108 N N . LYS A 1 143 ? 6.361 -6.129 16.395 1.00 80.12 143 LYS A N 1
ATOM 1109 C CA . LYS A 1 143 ? 5.793 -7.488 16.378 1.00 80.12 143 LYS A CA 1
ATOM 1110 C C . LYS A 1 143 ? 5.173 -7.885 17.720 1.00 80.12 143 LYS A C 1
ATOM 1112 O O . LYS A 1 143 ? 4.067 -8.421 17.736 1.00 80.12 143 LYS A O 1
ATOM 1117 N N . SER A 1 144 ? 5.847 -7.594 18.830 1.00 75.19 144 SER A N 1
ATOM 1118 C CA . SER A 1 144 ? 5.341 -7.868 20.179 1.00 75.19 144 SER A CA 1
ATOM 1119 C C . SER A 1 144 ? 4.061 -7.093 20.449 1.00 75.19 144 SER A C 1
ATOM 1121 O O . SER A 1 144 ? 3.084 -7.655 20.930 1.00 75.19 144 SER A O 1
ATOM 1123 N N . ALA A 1 145 ? 4.028 -5.824 20.059 1.00 72.25 145 ALA A N 1
ATOM 1124 C CA . ALA A 1 145 ? 2.838 -5.002 20.152 1.00 72.25 145 ALA A CA 1
ATOM 1125 C C . ALA A 1 145 ? 1.661 -5.566 19.342 1.00 72.25 145 ALA A C 1
ATOM 1127 O O . ALA A 1 145 ? 0.518 -5.537 19.799 1.00 72.25 145 ALA A O 1
ATOM 1128 N N . MET A 1 146 ? 1.934 -6.137 18.165 1.00 74.25 146 MET A N 1
ATOM 1129 C CA . MET A 1 146 ? 0.914 -6.761 17.325 1.00 74.25 146 MET A CA 1
ATOM 1130 C C . MET A 1 146 ? 0.312 -7.982 18.010 1.00 74.25 146 MET A C 1
ATOM 1132 O O . MET A 1 146 ? -0.906 -8.151 18.041 1.00 74.25 146 MET A O 1
ATOM 1136 N N . TRP A 1 147 ? 1.179 -8.806 18.595 1.00 75.38 147 TRP A N 1
ATOM 1137 C CA . TRP A 1 147 ? 0.786 -9.998 19.330 1.00 75.38 147 TRP A CA 1
ATOM 1138 C C . TRP A 1 147 ? -0.012 -9.662 20.596 1.00 75.38 147 TRP A C 1
ATOM 1140 O O . TRP A 1 147 ? -1.084 -10.222 20.809 1.00 75.38 147 TRP A O 1
ATOM 1150 N N . VAL A 1 148 ? 0.452 -8.691 21.388 1.00 70.31 148 VAL A N 1
ATOM 1151 C CA . VAL A 1 148 ? -0.273 -8.190 22.567 1.00 70.31 148 VAL A CA 1
ATOM 1152 C C . VAL A 1 148 ? -1.647 -7.666 22.160 1.00 70.31 148 VAL A C 1
ATOM 1154 O O . VAL A 1 148 ? -2.646 -8.012 22.786 1.00 70.31 148 VAL A O 1
ATOM 1157 N N . THR A 1 149 ? -1.718 -6.906 21.064 1.00 67.56 149 THR A N 1
ATOM 1158 C CA . THR A 1 149 ? -2.979 -6.319 20.606 1.00 67.56 149 THR A CA 1
ATOM 1159 C C . THR A 1 149 ? -3.996 -7.375 20.173 1.00 67.56 149 THR A C 1
ATOM 1161 O O . THR A 1 149 ? -5.186 -7.236 20.450 1.00 67.56 149 THR A O 1
ATOM 1164 N N . LYS A 1 150 ? -3.537 -8.464 19.545 1.00 70.31 150 LYS A N 1
ATOM 1165 C CA . LYS A 1 150 ? -4.373 -9.612 19.164 1.00 70.31 150 LYS A CA 1
ATOM 1166 C C . LYS A 1 150 ? -4.936 -10.371 20.370 1.00 70.31 150 LYS A C 1
ATOM 1168 O O . LYS A 1 150 ? -6.031 -10.915 20.292 1.00 70.31 150 LYS A O 1
ATOM 1173 N N . SER A 1 151 ? -4.209 -10.392 21.483 1.00 69.50 151 SER A N 1
ATOM 1174 C CA . SER A 1 151 ? -4.633 -11.077 22.709 1.00 69.50 151 SER A CA 1
ATOM 1175 C C . SER A 1 151 ? -5.728 -10.327 23.482 1.00 69.50 151 SER A C 1
ATOM 1177 O O . SER A 1 151 ? -6.302 -10.879 24.423 1.00 69.50 151 SER A O 1
ATOM 1179 N N . PHE A 1 152 ? -6.062 -9.086 23.105 1.00 67.38 152 PHE A N 1
ATOM 1180 C CA . PHE A 1 152 ? -7.156 -8.350 23.738 1.00 67.38 152 PHE A CA 1
ATOM 1181 C C . PHE A 1 152 ? -8.521 -8.757 23.184 1.00 67.38 152 PHE A C 1
ATOM 1183 O O . PHE A 1 152 ? -8.773 -8.686 21.985 1.00 67.38 152 PHE A O 1
ATOM 1190 N N . ARG A 1 153 ? -9.468 -9.039 24.087 1.00 70.81 153 ARG A N 1
ATOM 1191 C CA . ARG A 1 153 ? -10.859 -9.402 23.746 1.00 70.81 153 ARG A CA 1
ATOM 1192 C C . ARG A 1 153 ? -11.631 -8.322 22.980 1.00 70.81 153 ARG A C 1
ATOM 1194 O O . ARG A 1 153 ? -12.637 -8.632 22.355 1.00 70.81 153 ARG A O 1
ATOM 1201 N N . ILE A 1 154 ? -11.186 -7.067 23.048 1.00 75.38 154 ILE A N 1
ATOM 1202 C CA . ILE A 1 154 ? -11.815 -5.939 22.345 1.00 75.38 154 ILE A CA 1
ATOM 1203 C C . ILE A 1 154 ? -11.276 -5.751 20.921 1.00 75.38 154 ILE A C 1
ATOM 1205 O O . ILE A 1 154 ? -11.784 -4.899 20.198 1.00 75.38 154 ILE A O 1
ATOM 1209 N N . CYS A 1 155 ? -10.242 -6.501 20.525 1.00 81.12 155 CYS A N 1
ATOM 1210 C CA . CYS A 1 155 ? -9.594 -6.392 19.224 1.00 81.12 155 CYS A CA 1
ATOM 1211 C C . CYS A 1 155 ? -10.100 -7.476 18.267 1.00 81.12 155 CYS A C 1
ATOM 1213 O O . CYS A 1 155 ? -10.069 -8.664 18.586 1.00 81.12 155 CYS A O 1
ATOM 1215 N N . LYS A 1 156 ? -10.528 -7.069 17.071 1.00 87.00 156 LYS A N 1
ATOM 1216 C CA . LYS A 1 156 ? -10.882 -7.961 15.966 1.00 87.00 156 LYS A CA 1
ATOM 1217 C C . LYS A 1 156 ? -10.024 -7.633 14.750 1.00 87.00 156 LYS A C 1
ATOM 1219 O O . LYS A 1 156 ? -9.909 -6.475 14.362 1.00 87.00 156 LYS A O 1
ATOM 1224 N N . GLU A 1 157 ? -9.457 -8.660 14.128 1.00 87.44 157 GLU A N 1
ATOM 1225 C CA . GLU A 1 157 ? -8.722 -8.531 12.869 1.00 87.44 157 GLU A CA 1
ATOM 1226 C C . GLU A 1 157 ? -9.703 -8.623 11.689 1.00 87.44 157 GLU A C 1
ATOM 1228 O O . GLU A 1 157 ? -10.478 -9.575 11.577 1.00 87.44 157 GLU A O 1
ATOM 1233 N N . MET A 1 158 ? -9.686 -7.617 10.821 1.00 90.38 158 MET A N 1
ATOM 1234 C CA . MET A 1 158 ? -10.438 -7.545 9.569 1.00 90.38 158 MET A CA 1
ATOM 1235 C C . MET A 1 158 ? -9.457 -7.262 8.437 1.00 90.38 158 MET A C 1
ATOM 1237 O O . MET A 1 158 ? -9.404 -6.164 7.888 1.00 90.38 158 MET A O 1
ATOM 1241 N N . TYR A 1 159 ? -8.641 -8.271 8.143 1.00 90.06 159 TYR A N 1
ATOM 1242 C CA . TYR A 1 159 ? -7.667 -8.212 7.063 1.00 90.06 159 TYR A CA 1
ATOM 1243 C C . TYR A 1 159 ? -8.282 -8.630 5.730 1.00 90.06 159 TYR A C 1
ATOM 1245 O O . TYR A 1 159 ? -9.071 -9.582 5.678 1.00 90.06 159 TYR A O 1
ATOM 1253 N N . LEU A 1 160 ? -7.885 -7.922 4.679 1.00 90.19 160 LEU A N 1
ATOM 1254 C CA . LEU A 1 160 ? -8.212 -8.169 3.286 1.00 90.19 160 LEU A CA 1
ATOM 1255 C C . LEU A 1 160 ? -7.558 -9.460 2.787 1.00 90.19 160 LEU A C 1
ATOM 1257 O O . LEU A 1 160 ? -8.245 -10.277 2.178 1.00 90.19 160 LEU A O 1
ATOM 1261 N N . PHE A 1 161 ? -6.269 -9.666 3.076 1.00 90.12 161 PHE A N 1
ATOM 1262 C CA . PHE A 1 161 ? -5.563 -10.901 2.730 1.00 90.12 161 PHE A CA 1
ATOM 1263 C C . PHE A 1 161 ? -5.574 -11.861 3.925 1.00 90.12 161 PHE A C 1
ATOM 1265 O O . PHE A 1 161 ? -5.131 -11.544 5.032 1.00 90.12 161 PHE A O 1
ATOM 1272 N N . LYS A 1 162 ? -6.124 -13.055 3.722 1.00 89.00 162 LYS A N 1
ATOM 1273 C CA . LYS A 1 162 ? -6.241 -14.076 4.764 1.00 89.00 162 LYS A CA 1
ATOM 1274 C C . LYS A 1 162 ? -4.989 -14.944 4.835 1.00 89.00 162 LYS A C 1
ATOM 1276 O O . LYS A 1 162 ? -4.189 -15.018 3.906 1.00 89.00 162 LYS A O 1
ATOM 1281 N N . SER A 1 163 ? -4.811 -15.622 5.968 1.00 85.62 163 SER A N 1
ATOM 1282 C CA . SER A 1 163 ? -3.671 -16.522 6.200 1.00 85.62 163 SER A CA 1
ATOM 1283 C C . SER A 1 163 ? -3.669 -17.755 5.297 1.00 85.62 163 SER A C 1
ATOM 1285 O O . SER A 1 163 ? -2.609 -18.321 5.062 1.00 85.62 163 SER A O 1
ATOM 1287 N N . ASP A 1 164 ? -4.836 -18.160 4.795 1.00 89.94 164 ASP A N 1
ATOM 1288 C CA . ASP A 1 164 ? -5.000 -19.203 3.774 1.00 89.94 164 ASP A CA 1
ATOM 1289 C C . ASP A 1 164 ? -4.799 -18.659 2.345 1.00 89.94 164 ASP A C 1
ATOM 1291 O O . ASP A 1 164 ? -5.135 -19.321 1.369 1.00 89.94 164 ASP A O 1
ATOM 1295 N N . LEU A 1 165 ? -4.245 -17.446 2.234 1.00 87.75 165 LEU A N 1
ATOM 1296 C CA . LEU A 1 165 ? -4.009 -16.685 1.013 1.00 87.75 165 LEU A CA 1
ATOM 1297 C C . LEU A 1 165 ? -5.279 -16.191 0.322 1.00 87.75 165 LEU A C 1
ATOM 1299 O O . LEU A 1 165 ? -5.149 -15.468 -0.652 1.00 87.75 165 LEU A O 1
ATOM 1303 N N . THR A 1 166 ? -6.489 -16.487 0.796 1.00 90.88 166 THR A N 1
ATOM 1304 C CA . THR A 1 166 ? -7.724 -15.992 0.166 1.00 90.88 166 THR A CA 1
ATOM 1305 C C . THR A 1 166 ? -7.938 -14.492 0.394 1.00 90.88 166 THR A C 1
ATOM 1307 O O . THR A 1 166 ? -7.348 -13.874 1.285 1.00 90.88 166 THR A O 1
ATOM 1310 N N . ILE A 1 167 ? -8.791 -13.889 -0.435 1.00 90.06 167 ILE A N 1
ATOM 1311 C CA . ILE A 1 167 ? -9.219 -12.496 -0.282 1.00 90.06 167 ILE A CA 1
ATOM 1312 C C . ILE A 1 167 ? -10.574 -12.475 0.406 1.00 90.06 167 ILE A C 1
ATOM 1314 O O . ILE A 1 167 ? -11.506 -13.156 -0.028 1.00 90.06 167 ILE A O 1
ATOM 1318 N N . ASP A 1 168 ? -10.692 -11.656 1.449 1.00 92.31 168 ASP A N 1
ATOM 1319 C CA . ASP A 1 168 ? -11.963 -11.400 2.115 1.00 92.31 168 ASP A CA 1
ATOM 1320 C C . ASP A 1 168 ? -12.945 -10.730 1.143 1.00 92.31 168 ASP A C 1
ATOM 1322 O O . ASP A 1 168 ? -12.807 -9.547 0.816 1.00 92.31 168 ASP A O 1
ATOM 1326 N N . GLN A 1 169 ? -13.934 -11.494 0.672 1.00 90.62 169 GLN A N 1
ATOM 1327 C CA . GLN A 1 169 ? -14.907 -11.005 -0.306 1.00 90.62 169 GLN A CA 1
ATOM 1328 C C . GLN A 1 169 ? -15.758 -9.867 0.253 1.00 90.62 169 GLN A C 1
ATOM 1330 O O . GLN A 1 169 ? -15.998 -8.893 -0.451 1.00 90.62 169 GLN A O 1
ATOM 1335 N N . THR A 1 170 ? -16.129 -9.915 1.535 1.00 90.44 170 THR A N 1
ATOM 1336 C CA . THR A 1 170 ? -16.932 -8.858 2.160 1.00 90.44 170 THR A CA 1
ATOM 1337 C C . THR A 1 170 ? -16.178 -7.529 2.209 1.00 90.44 170 THR A C 1
ATOM 1339 O O . THR A 1 170 ? -16.745 -6.487 1.883 1.00 90.44 170 THR A O 1
ATOM 1342 N N . ILE A 1 171 ? -14.898 -7.539 2.598 1.00 90.00 171 ILE A N 1
ATOM 1343 C CA . ILE A 1 171 ? -14.063 -6.327 2.573 1.00 90.00 171 ILE A CA 1
ATOM 1344 C C . ILE A 1 171 ? -13.832 -5.882 1.124 1.00 90.00 171 ILE A C 1
ATOM 1346 O O . ILE A 1 171 ? -13.910 -4.689 0.836 1.00 90.00 171 ILE A O 1
ATOM 1350 N N . SER A 1 172 ? -13.585 -6.822 0.208 1.00 89.38 172 SER A N 1
ATOM 1351 C CA . SER A 1 172 ? -13.332 -6.532 -1.206 1.00 89.38 172 SER A CA 1
ATOM 1352 C C . SER A 1 172 ? -14.526 -5.858 -1.894 1.00 89.38 172 SER A C 1
ATOM 1354 O O . SER A 1 172 ? -14.351 -4.828 -2.539 1.00 89.38 172 SER A O 1
ATOM 1356 N N . GLU A 1 173 ? -15.740 -6.376 -1.719 1.00 90.06 173 GLU A N 1
ATOM 1357 C CA . GLU A 1 173 ? -16.971 -5.804 -2.281 1.00 90.06 173 GLU A CA 1
ATOM 1358 C C . GLU A 1 173 ? -17.232 -4.394 -1.752 1.00 90.06 173 GLU A C 1
ATOM 1360 O O . GLU A 1 173 ? -17.504 -3.479 -2.527 1.00 90.06 173 GLU A O 1
ATOM 1365 N N . ARG A 1 174 ? -17.072 -4.185 -0.440 1.00 90.06 174 ARG A N 1
ATOM 1366 C CA . ARG A 1 174 ? -17.210 -2.853 0.163 1.00 90.06 174 ARG A CA 1
ATOM 1367 C C . ARG A 1 174 ? -16.161 -1.888 -0.353 1.00 90.06 174 ARG A C 1
ATOM 1369 O O . ARG A 1 174 ? -16.474 -0.732 -0.615 1.00 90.06 174 ARG A O 1
ATOM 1376 N N . LEU A 1 175 ? -14.926 -2.353 -0.512 1.00 88.75 175 LEU A N 1
ATOM 1377 C CA . LEU A 1 175 ? -13.855 -1.538 -1.059 1.00 88.75 175 LEU A CA 1
ATOM 1378 C C . LEU A 1 175 ? -14.162 -1.117 -2.503 1.00 88.75 175 LEU A C 1
ATOM 1380 O O . LEU A 1 175 ? -14.037 0.066 -2.811 1.00 88.75 175 LEU A O 1
ATOM 1384 N N . ARG A 1 176 ? -14.632 -2.037 -3.358 1.00 87.25 176 ARG A N 1
ATOM 1385 C CA . ARG A 1 176 ? -15.083 -1.709 -4.724 1.00 87.25 176 ARG A CA 1
ATOM 1386 C C . ARG A 1 176 ? -16.212 -0.684 -4.710 1.00 87.25 176 ARG A C 1
ATOM 1388 O O . ARG A 1 176 ? -16.092 0.340 -5.370 1.00 87.25 176 ARG A O 1
ATOM 1395 N N . PHE A 1 177 ? -17.233 -0.898 -3.883 1.00 86.75 177 PHE A N 1
ATOM 1396 C CA . PHE A 1 177 ? -18.343 0.042 -3.740 1.00 86.75 177 PHE A CA 1
ATOM 1397 C C . PHE A 1 177 ? -17.868 1.442 -3.319 1.00 86.75 177 PHE A C 1
ATOM 1399 O O . PHE A 1 177 ? -18.305 2.445 -3.879 1.00 86.75 177 PHE A O 1
ATOM 1406 N N . ILE A 1 178 ? -16.948 1.544 -2.354 1.00 85.44 178 ILE A N 1
ATOM 1407 C CA . ILE A 1 178 ? -16.391 2.839 -1.935 1.00 85.44 178 ILE A CA 1
ATOM 1408 C C . ILE A 1 178 ? -15.610 3.484 -3.090 1.00 85.44 178 ILE A C 1
ATOM 1410 O O . ILE A 1 178 ? -15.789 4.671 -3.352 1.00 85.44 178 ILE A O 1
ATOM 1414 N N . LEU A 1 179 ? -14.767 2.723 -3.795 1.00 83.62 179 LEU A N 1
ATOM 1415 C CA . LEU A 1 179 ? -13.987 3.222 -4.933 1.00 83.62 179 LEU A CA 1
ATOM 1416 C C . LEU A 1 179 ? -14.884 3.735 -6.071 1.00 83.62 179 LEU A C 1
ATOM 1418 O O . LEU A 1 179 ? -14.611 4.801 -6.621 1.00 83.62 179 LEU A O 1
ATOM 1422 N N . GLU A 1 180 ? -15.966 3.021 -6.384 1.00 83.44 180 GLU A N 1
ATOM 1423 C CA . GLU A 1 180 ? -16.963 3.420 -7.383 1.00 83.44 180 GLU A CA 1
ATOM 1424 C C . GLU A 1 180 ? -17.651 4.739 -6.999 1.00 83.44 180 GLU A C 1
ATOM 1426 O O . GLU A 1 180 ? -17.727 5.654 -7.819 1.00 83.44 180 GLU A O 1
ATOM 1431 N N . ASN A 1 181 ? -18.075 4.885 -5.738 1.00 82.69 181 ASN A N 1
ATOM 1432 C CA . ASN A 1 181 ? -18.754 6.096 -5.258 1.00 82.69 181 ASN A CA 1
ATOM 1433 C C . ASN A 1 181 ? -17.830 7.315 -5.132 1.00 82.69 181 ASN A C 1
ATOM 1435 O O . ASN A 1 181 ? -18.269 8.448 -5.321 1.00 82.69 181 ASN A O 1
ATOM 1439 N N . LEU A 1 182 ? -16.546 7.112 -4.828 1.00 79.00 182 LEU A N 1
ATOM 1440 C CA . LEU A 1 182 ? -15.560 8.200 -4.793 1.00 79.00 182 LEU A CA 1
ATOM 1441 C C . LEU A 1 182 ? -15.137 8.667 -6.199 1.00 79.00 182 LEU A C 1
ATOM 1443 O O . LEU A 1 182 ? -14.466 9.702 -6.328 1.00 79.00 182 LEU A O 1
ATOM 1447 N N . GLY A 1 183 ? -15.548 7.922 -7.230 1.00 68.94 183 GLY A N 1
ATOM 1448 C CA . GLY A 1 183 ? -15.212 8.131 -8.628 1.00 68.94 183 GLY A CA 1
ATOM 1449 C C . GLY A 1 183 ? -13.778 7.705 -8.943 1.00 68.94 183 GLY A C 1
ATOM 1450 O O . GLY A 1 183 ? -12.818 8.146 -8.301 1.00 68.94 183 GLY A O 1
ATOM 1451 N N . LEU A 1 184 ? -13.614 6.887 -9.987 1.00 64.44 184 LEU A N 1
ATOM 1452 C CA . LEU A 1 184 ? -12.292 6.571 -10.529 1.00 64.44 184 LEU A CA 1
ATOM 1453 C C . LEU A 1 184 ? -11.643 7.850 -11.048 1.00 64.44 184 LEU A C 1
ATOM 1455 O O . LEU A 1 184 ? -12.250 8.626 -11.787 1.00 64.44 184 LEU A O 1
ATOM 1459 N N . SER A 1 185 ? -10.410 8.101 -10.614 1.00 58.81 185 SER A N 1
ATOM 1460 C CA . SER A 1 185 ? -9.828 9.428 -10.787 1.00 58.81 185 SER A CA 1
ATOM 1461 C C . SER A 1 185 ? -9.242 9.643 -12.182 1.00 58.81 185 SER A C 1
ATOM 1463 O O . SER A 1 185 ? -9.278 10.780 -12.648 1.00 58.81 185 SER A O 1
ATOM 1465 N N . LYS A 1 186 ? -8.726 8.590 -12.846 1.00 65.19 186 LYS A N 1
ATOM 1466 C CA . LYS A 1 186 ? -8.101 8.618 -14.188 1.00 65.19 186 LYS A CA 1
ATOM 1467 C C . LYS A 1 186 ? -8.025 7.205 -14.799 1.00 65.19 186 LYS A C 1
ATOM 1469 O O . LYS A 1 186 ? -7.929 6.221 -14.067 1.00 65.19 186 LYS A O 1
ATOM 1474 N N . GLN A 1 187 ? -7.991 7.110 -16.130 1.00 78.44 187 GLN A N 1
ATOM 1475 C CA . GLN A 1 187 ? -7.622 5.881 -16.845 1.00 78.44 187 GLN A CA 1
ATOM 1476 C C . GLN A 1 187 ? -6.102 5.830 -17.035 1.00 78.44 187 GLN A C 1
ATOM 1478 O O . GLN A 1 187 ? -5.493 6.800 -17.489 1.00 78.44 187 GLN A O 1
ATOM 1483 N N . LEU A 1 188 ? -5.491 4.704 -16.674 1.00 85.00 188 LEU A N 1
ATOM 1484 C CA . LEU A 1 188 ? -4.103 4.375 -17.000 1.00 85.00 188 LEU A CA 1
ATOM 1485 C C . LEU A 1 188 ? -4.083 3.139 -17.903 1.00 85.00 188 LEU A C 1
ATOM 1487 O O . LEU A 1 188 ? -3.227 2.277 -17.739 1.00 85.00 188 LEU A O 1
ATOM 1491 N N . ASP A 1 189 ? -5.044 3.041 -18.821 1.00 84.62 189 ASP A N 1
ATOM 1492 C CA . ASP A 1 189 ? -5.170 1.930 -19.763 1.00 84.62 189 ASP A CA 1
ATOM 1493 C C . ASP A 1 189 ? -4.103 2.004 -20.866 1.00 84.62 189 ASP A C 1
ATOM 1495 O O . ASP A 1 189 ? -3.647 3.090 -21.236 1.00 84.62 189 ASP A O 1
ATOM 1499 N N . ASN A 1 190 ? -3.719 0.843 -21.406 1.00 90.19 190 ASN A N 1
ATOM 1500 C CA . ASN A 1 190 ? -2.707 0.694 -22.459 1.00 90.19 190 ASN A CA 1
ATOM 1501 C C . ASN A 1 190 ? -1.347 1.305 -22.074 1.00 90.19 190 ASN A C 1
ATOM 1503 O O . ASN A 1 190 ? -0.681 1.956 -22.883 1.00 90.19 190 ASN A O 1
ATOM 1507 N N . CYS A 1 191 ? -0.956 1.136 -20.811 1.00 93.94 191 CYS A N 1
ATOM 1508 C CA . CYS A 1 191 ? 0.300 1.643 -20.275 1.00 93.94 191 CYS A CA 1
ATOM 1509 C C . CYS A 1 191 ? 1.111 0.518 -19.629 1.00 93.94 191 CYS A C 1
ATOM 1511 O O . CYS A 1 191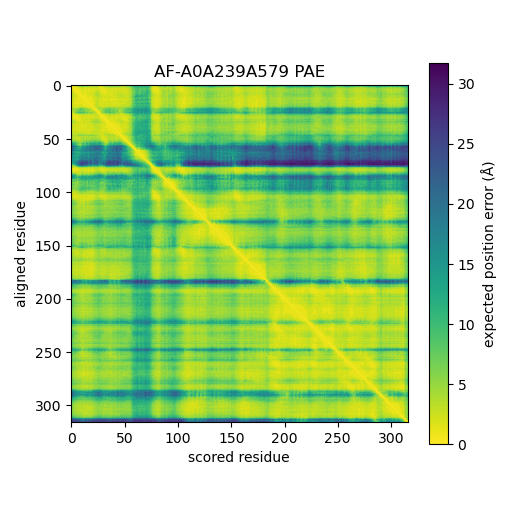 ? 0.562 -0.455 -19.112 1.00 93.94 191 CYS A O 1
ATOM 1513 N N . VAL A 1 192 ? 2.424 0.700 -19.582 1.00 96.44 192 VAL A N 1
ATOM 1514 C CA . VAL A 1 192 ? 3.284 -0.007 -18.638 1.00 96.44 192 VAL A CA 1
ATOM 1515 C C . VAL A 1 192 ? 3.461 0.906 -17.425 1.00 96.44 192 VAL A C 1
ATOM 1517 O O . VAL A 1 192 ? 3.843 2.066 -17.565 1.00 96.44 192 VAL A O 1
ATOM 1520 N N . VAL A 1 193 ? 3.155 0.412 -16.230 1.00 96.12 193 VAL A N 1
ATOM 1521 C CA . VAL A 1 193 ? 3.201 1.179 -14.983 1.00 96.12 193 VAL A CA 1
ATOM 1522 C C . VAL A 1 193 ? 4.221 0.557 -14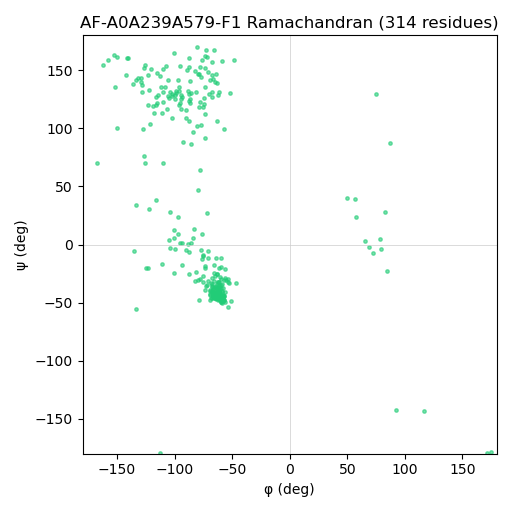.043 1.00 96.12 193 VAL A C 1
ATOM 1524 O O . VAL A 1 193 ? 4.008 -0.540 -13.528 1.00 96.12 193 VAL A O 1
ATOM 1527 N N . TYR A 1 194 ? 5.303 1.277 -13.765 1.00 96.12 194 TYR A N 1
ATOM 1528 C CA . TYR A 1 194 ? 6.218 0.908 -12.693 1.00 96.12 194 TYR A CA 1
ATOM 1529 C C . TYR A 1 194 ? 5.738 1.493 -11.369 1.00 96.12 194 TYR A C 1
ATOM 1531 O O . TYR A 1 194 ? 5.589 2.707 -11.228 1.00 96.12 194 TYR A O 1
ATOM 1539 N N . VAL A 1 195 ? 5.506 0.635 -10.383 1.00 94.50 195 VAL A N 1
ATOM 1540 C CA . VAL A 1 195 ? 5.184 1.042 -9.017 1.00 94.50 195 VAL A CA 1
ATOM 1541 C C . VAL A 1 195 ? 6.479 1.180 -8.240 1.00 94.50 195 VAL A C 1
ATOM 1543 O O . VAL A 1 195 ? 7.127 0.184 -7.910 1.00 94.50 195 VAL A O 1
ATOM 1546 N N . SER A 1 196 ? 6.843 2.419 -7.927 1.00 92.06 196 SER A N 1
ATOM 1547 C CA . SER A 1 196 ? 8.097 2.669 -7.238 1.00 92.06 196 SER A CA 1
ATOM 1548 C C . SER A 1 196 ? 8.032 2.316 -5.754 1.00 92.06 196 SER A C 1
ATOM 1550 O O . SER A 1 196 ? 6.959 2.243 -5.143 1.00 92.06 196 SER A O 1
ATOM 1552 N N . GLN A 1 197 ? 9.201 2.093 -5.160 1.00 87.00 197 GLN A N 1
ATOM 1553 C CA . GLN A 1 197 ? 9.358 1.884 -3.728 1.00 87.00 197 GLN A CA 1
ATOM 1554 C C . GLN A 1 197 ? 10.483 2.770 -3.198 1.00 87.00 197 GLN A C 1
ATOM 1556 O O . GLN A 1 197 ? 11.489 2.963 -3.883 1.00 87.00 197 GLN A O 1
ATOM 1561 N N . PRO A 1 198 ? 10.336 3.301 -1.973 1.00 84.00 198 PRO A N 1
ATOM 1562 C CA . PRO A 1 198 ? 11.372 4.128 -1.382 1.00 84.00 198 PRO A CA 1
ATOM 1563 C C . PRO A 1 198 ? 12.646 3.300 -1.170 1.00 84.00 198 PRO A C 1
ATOM 1565 O O . PRO A 1 198 ? 12.578 2.108 -0.865 1.00 84.00 198 PRO A O 1
ATOM 1568 N N . TYR A 1 199 ? 13.803 3.949 -1.310 1.00 83.94 199 TYR A N 1
ATOM 1569 C CA . TYR A 1 199 ? 15.136 3.373 -1.081 1.00 83.94 199 TYR A CA 1
ATOM 1570 C C . TYR A 1 199 ? 15.568 2.250 -2.035 1.00 83.94 199 TYR A C 1
ATOM 1572 O O . TYR A 1 199 ? 16.668 1.736 -1.873 1.00 83.94 199 TYR A O 1
ATOM 1580 N N . VAL A 1 200 ? 14.783 1.878 -3.051 1.00 87.25 200 VAL A N 1
ATOM 1581 C CA . VAL A 1 200 ? 15.233 0.894 -4.057 1.00 87.25 200 VAL A CA 1
ATOM 1582 C C . VAL A 1 200 ? 16.441 1.411 -4.835 1.00 87.25 200 VAL A C 1
ATOM 1584 O O . VAL A 1 200 ? 17.396 0.668 -5.044 1.00 87.25 200 VAL A O 1
ATOM 1587 N N . VAL A 1 201 ? 16.436 2.698 -5.200 1.00 89.44 201 VAL A N 1
ATOM 1588 C CA . VAL A 1 201 ? 17.531 3.333 -5.950 1.00 89.44 201 VAL A CA 1
ATOM 1589 C C . VAL A 1 201 ? 18.894 3.190 -5.262 1.00 89.44 201 VAL A C 1
ATOM 1591 O O . VAL A 1 201 ? 19.904 3.070 -5.943 1.00 89.44 201 VAL A O 1
ATOM 1594 N N . SER A 1 202 ? 18.943 3.129 -3.924 1.00 85.38 202 SER A N 1
ATOM 1595 C CA . SER A 1 202 ? 20.207 3.015 -3.177 1.00 85.38 202 SER A CA 1
ATOM 1596 C C . SER A 1 202 ? 20.886 1.650 -3.319 1.00 85.38 202 SER A C 1
ATOM 1598 O O . SER A 1 202 ? 22.033 1.489 -2.914 1.00 85.38 202 SER A O 1
ATOM 1600 N N . SER A 1 203 ? 20.179 0.668 -3.884 1.00 84.56 203 SER A N 1
ATOM 1601 C CA . SER A 1 203 ? 20.721 -0.654 -4.207 1.00 84.56 203 SER A CA 1
ATOM 1602 C C . SER A 1 203 ? 21.350 -0.710 -5.608 1.00 84.56 203 SER A C 1
ATOM 1604 O O . SER A 1 203 ? 21.840 -1.762 -6.006 1.00 84.56 203 SER A O 1
ATOM 1606 N N . PHE A 1 204 ? 21.347 0.403 -6.348 1.00 88.12 204 PHE A N 1
ATOM 1607 C CA . PHE A 1 204 ? 22.007 0.550 -7.644 1.00 88.12 204 PHE A CA 1
ATOM 1608 C C . PHE A 1 204 ? 23.259 1.426 -7.518 1.00 88.12 204 PHE A C 1
ATOM 1610 O O . PHE A 1 204 ? 23.341 2.294 -6.652 1.00 88.12 204 PHE A O 1
ATOM 1617 N N . GLU A 1 205 ? 24.228 1.222 -8.413 1.00 90.69 205 GLU A N 1
ATOM 1618 C CA . GLU A 1 205 ? 25.487 1.987 -8.435 1.00 90.69 205 GLU A CA 1
ATOM 1619 C C . GLU A 1 205 ? 25.268 3.483 -8.695 1.00 90.69 205 GLU A C 1
ATOM 1621 O O . GLU A 1 205 ? 26.009 4.330 -8.196 1.00 90.69 205 GLU A O 1
ATOM 1626 N N . SER A 1 206 ? 24.242 3.818 -9.478 1.00 93.88 206 SER A N 1
ATOM 1627 C CA . SER A 1 206 ? 23.855 5.192 -9.776 1.00 93.88 206 SER A CA 1
ATOM 1628 C C . SER A 1 206 ? 22.363 5.295 -10.095 1.00 93.88 206 SER A C 1
ATOM 1630 O O . SER A 1 206 ? 21.709 4.305 -10.438 1.00 93.88 206 SER A O 1
ATOM 1632 N N . GLY A 1 207 ? 21.829 6.520 -10.042 1.00 94.38 207 GLY A N 1
ATOM 1633 C CA . GLY A 1 207 ? 20.468 6.811 -10.498 1.00 94.38 207 GLY A CA 1
ATOM 1634 C C . GLY A 1 207 ? 20.244 6.463 -11.973 1.00 94.38 207 GLY A C 1
ATOM 1635 O O . GLY A 1 207 ? 19.178 5.965 -12.323 1.00 94.38 207 GLY A O 1
ATOM 1636 N N . GLN A 1 208 ? 21.269 6.632 -12.815 1.00 96.62 208 GLN A N 1
ATOM 1637 C CA . GLN A 1 208 ? 21.221 6.248 -14.226 1.00 96.62 208 GLN A CA 1
ATOM 1638 C C . GLN A 1 208 ? 21.075 4.731 -14.386 1.00 96.62 208 GLN A C 1
ATOM 1640 O O . GLN A 1 208 ? 20.184 4.287 -15.100 1.00 96.62 208 GLN A O 1
ATOM 1645 N N . CYS A 1 209 ? 21.858 3.933 -13.648 1.00 94.44 209 CYS A N 1
ATOM 1646 C CA . CYS A 1 209 ? 21.734 2.471 -13.662 1.00 94.44 209 CYS A CA 1
ATOM 1647 C C . CYS A 1 209 ? 20.330 2.012 -13.238 1.00 94.44 209 CYS A C 1
ATOM 1649 O O . CYS A 1 209 ? 19.774 1.091 -13.830 1.00 94.44 209 CYS A O 1
ATOM 1651 N N . TYR A 1 210 ? 19.741 2.668 -12.234 1.00 94.00 210 TYR A N 1
ATOM 1652 C CA . TYR A 1 210 ? 18.371 2.385 -11.805 1.00 94.00 210 TYR A CA 1
ATOM 1653 C C . TYR A 1 210 ? 17.336 2.759 -12.877 1.00 94.00 210 TYR A C 1
ATOM 1655 O O . TYR A 1 210 ? 16.423 1.980 -13.153 1.00 94.00 210 TYR A O 1
ATOM 1663 N N . ALA A 1 211 ? 17.484 3.920 -13.519 1.00 96.25 211 ALA A N 1
ATOM 1664 C CA . ALA A 1 211 ? 16.609 4.344 -14.607 1.00 96.25 211 ALA A CA 1
ATOM 1665 C C . ALA A 1 211 ? 16.695 3.398 -15.818 1.00 96.25 211 ALA A C 1
ATOM 1667 O O . ALA A 1 211 ? 15.664 2.983 -16.351 1.00 96.25 211 ALA A O 1
ATOM 1668 N N . ASP A 1 212 ? 17.902 3.013 -16.229 1.00 95.25 212 ASP A N 1
ATOM 1669 C CA . ASP A 1 212 ? 18.115 2.097 -17.352 1.00 95.25 212 ASP A CA 1
ATOM 1670 C C . ASP A 1 212 ? 17.544 0.710 -17.057 1.00 95.25 212 ASP A C 1
ATOM 1672 O O . ASP A 1 212 ? 16.864 0.130 -17.905 1.00 95.25 212 ASP A O 1
ATOM 1676 N N . PHE A 1 213 ? 17.713 0.225 -15.824 1.00 93.38 213 PHE A N 1
ATOM 1677 C CA . PHE A 1 213 ? 17.070 -0.998 -15.354 1.00 93.38 213 PHE A CA 1
ATOM 1678 C C . PHE A 1 213 ? 15.542 -0.935 -15.502 1.00 93.38 213 PHE A C 1
ATOM 1680 O O . PHE A 1 213 ? 14.934 -1.833 -16.083 1.00 93.38 213 PHE A O 1
ATOM 1687 N N . ILE A 1 214 ? 14.905 0.141 -15.030 1.00 94.88 214 ILE A N 1
ATOM 1688 C CA . ILE A 1 214 ? 13.451 0.295 -15.144 1.00 94.88 214 ILE A CA 1
ATOM 1689 C C . ILE A 1 214 ? 13.013 0.296 -16.617 1.00 94.88 214 ILE A C 1
ATOM 1691 O O . ILE A 1 214 ? 12.030 -0.367 -16.955 1.00 94.88 214 ILE A O 1
ATOM 1695 N N . LYS A 1 215 ? 13.726 1.017 -17.495 1.00 94.44 215 LYS A N 1
ATOM 1696 C CA . LYS A 1 215 ? 13.420 1.081 -18.938 1.00 94.44 215 LYS A CA 1
ATOM 1697 C C . LYS A 1 215 ? 13.538 -0.285 -19.605 1.00 94.44 215 LYS A C 1
ATOM 1699 O O . LYS A 1 215 ? 12.664 -0.641 -20.393 1.00 94.44 215 LYS A O 1
ATOM 1704 N N . LEU A 1 216 ? 14.575 -1.050 -19.267 1.00 93.06 216 LEU A N 1
ATOM 1705 C CA . LEU A 1 216 ? 14.788 -2.401 -19.781 1.00 93.06 216 LEU A CA 1
ATOM 1706 C C . LEU A 1 216 ? 13.606 -3.315 -19.440 1.00 93.06 216 LEU A C 1
ATOM 1708 O O . LEU A 1 216 ? 13.022 -3.939 -20.327 1.00 93.06 216 LEU A O 1
ATOM 1712 N N . ILE A 1 217 ? 13.202 -3.342 -18.166 1.00 92.62 217 ILE A N 1
ATOM 1713 C CA . ILE A 1 217 ? 12.065 -4.158 -17.724 1.00 92.62 217 ILE A CA 1
ATOM 1714 C C . ILE A 1 217 ? 10.759 -3.674 -18.361 1.00 92.62 217 ILE A C 1
ATOM 1716 O O . ILE A 1 217 ? 9.963 -4.495 -18.816 1.00 92.62 217 ILE A O 1
ATOM 1720 N N . ALA A 1 218 ? 10.544 -2.358 -18.445 1.00 92.81 218 ALA A N 1
ATOM 1721 C CA . ALA A 1 218 ? 9.353 -1.794 -19.071 1.00 92.81 218 ALA A CA 1
ATOM 1722 C C . ALA A 1 218 ? 9.230 -2.192 -20.551 1.00 92.81 218 ALA A C 1
ATOM 1724 O O . ALA A 1 218 ? 8.151 -2.602 -20.979 1.00 92.81 218 ALA A O 1
ATOM 1725 N N . GLY A 1 219 ? 10.335 -2.136 -21.305 1.00 90.88 219 GLY A N 1
ATOM 1726 C CA . GLY A 1 219 ? 10.385 -2.565 -22.704 1.00 90.88 219 GLY A CA 1
ATOM 1727 C C . GLY A 1 219 ? 10.056 -4.047 -22.878 1.00 90.88 219 GLY A C 1
ATOM 1728 O O . GLY A 1 219 ? 9.297 -4.402 -23.774 1.00 90.88 219 GLY A O 1
ATOM 1729 N N . HIS A 1 220 ? 10.541 -4.903 -21.974 1.00 89.31 220 HIS A N 1
ATOM 1730 C CA . HIS A 1 220 ? 10.206 -6.330 -21.981 1.00 89.31 220 HIS A CA 1
ATOM 1731 C C . HIS A 1 220 ? 8.732 -6.602 -21.637 1.00 89.31 220 HIS A C 1
ATOM 1733 O O . HIS A 1 220 ? 8.126 -7.539 -22.151 1.00 89.31 220 HIS A O 1
ATOM 1739 N N . CYS A 1 221 ? 8.148 -5.789 -20.755 1.00 87.50 221 CYS A N 1
ATOM 1740 C CA . CYS A 1 221 ? 6.780 -5.968 -20.276 1.00 87.50 221 CYS A CA 1
ATOM 1741 C C . CYS A 1 221 ? 5.711 -5.502 -21.270 1.00 87.50 221 CYS A C 1
ATOM 1743 O O . CYS A 1 221 ? 4.601 -6.028 -21.251 1.00 87.50 221 CYS A O 1
ATOM 1745 N N . GLY A 1 222 ? 6.003 -4.502 -22.100 1.00 85.00 222 GLY A N 1
ATOM 1746 C CA . GLY A 1 222 ? 4.993 -3.901 -22.966 1.00 85.00 222 GLY A CA 1
ATOM 1747 C C . GLY A 1 222 ? 5.594 -3.011 -24.037 1.00 85.00 222 GLY A C 1
ATOM 1748 O O . GLY A 1 222 ? 5.434 -1.791 -23.998 1.00 85.00 222 GLY A O 1
ATOM 1749 N N . GLU A 1 223 ? 6.275 -3.634 -24.998 1.00 85.56 223 GLU A N 1
ATOM 1750 C CA . GLU A 1 223 ? 6.793 -2.958 -26.184 1.00 85.56 223 GLU A CA 1
ATOM 1751 C C . GLU A 1 223 ? 5.683 -2.158 -26.892 1.00 85.56 223 GLU A C 1
ATOM 1753 O O . GLU A 1 223 ? 4.577 -2.651 -27.122 1.00 85.56 223 GLU A O 1
ATOM 1758 N N . GLY A 1 224 ? 5.965 -0.890 -27.202 1.00 83.56 224 GLY A N 1
ATOM 1759 C CA . GLY A 1 224 ? 5.019 0.017 -27.860 1.00 83.56 224 GLY A CA 1
ATOM 1760 C C . GLY A 1 224 ? 3.956 0.648 -26.950 1.00 83.56 224 GLY A 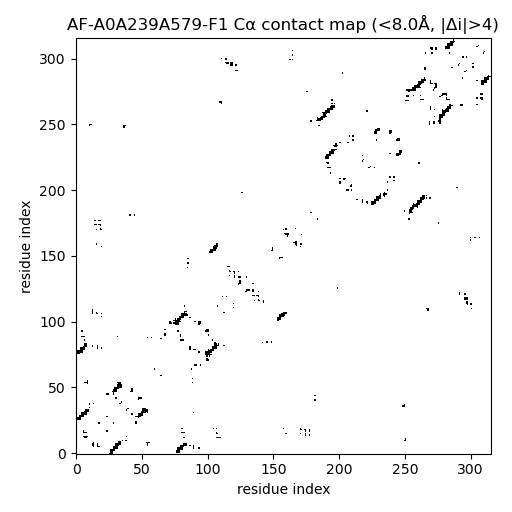C 1
ATOM 1761 O O . GLY A 1 224 ? 3.203 1.503 -27.418 1.00 83.56 224 GLY A O 1
ATOM 1762 N N . LEU A 1 225 ? 3.892 0.292 -25.663 1.00 90.31 225 LEU A N 1
ATOM 1763 C CA . LEU A 1 225 ? 2.992 0.935 -24.703 1.00 90.31 225 LEU A CA 1
ATOM 1764 C C . LEU A 1 225 ? 3.630 2.175 -24.066 1.00 90.31 225 LEU A C 1
ATOM 1766 O O . LEU A 1 225 ? 4.846 2.276 -23.901 1.00 90.31 225 LEU A O 1
ATOM 1770 N N . ARG A 1 226 ? 2.783 3.121 -23.641 1.00 92.44 226 ARG A N 1
ATOM 1771 C CA . ARG A 1 226 ? 3.238 4.299 -22.892 1.00 92.44 226 ARG A CA 1
ATOM 1772 C C . ARG A 1 226 ? 3.749 3.881 -21.516 1.00 92.44 226 ARG A C 1
ATOM 1774 O O . ARG A 1 226 ? 3.041 3.182 -20.791 1.00 92.44 226 ARG A O 1
ATOM 1781 N N . PHE A 1 227 ? 4.934 4.350 -21.133 1.00 95.00 227 PHE A N 1
ATOM 1782 C CA . PHE A 1 227 ? 5.538 4.009 -19.848 1.00 95.00 227 PHE A CA 1
ATOM 1783 C C . PHE A 1 227 ? 5.330 5.098 -18.789 1.00 95.00 227 PHE A C 1
ATOM 1785 O O . PHE A 1 227 ? 5.544 6.274 -19.060 1.00 95.00 227 PHE A O 1
ATOM 1792 N N . ILE A 1 228 ? 4.905 4.702 -17.585 1.00 94.94 228 ILE A N 1
ATOM 1793 C CA . ILE A 1 228 ? 4.544 5.604 -16.487 1.00 94.94 228 ILE A CA 1
ATOM 1794 C C . ILE A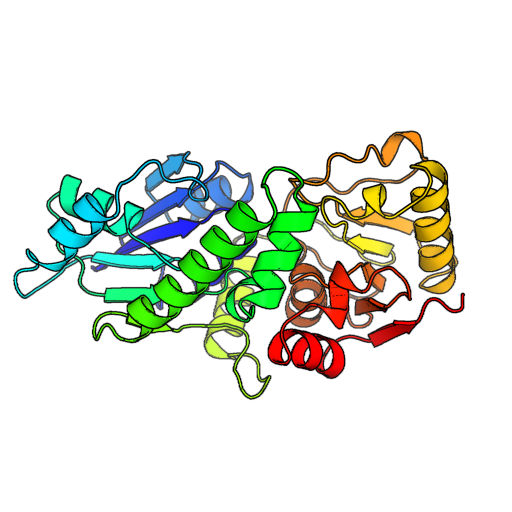 1 228 ? 5.129 5.102 -15.172 1.00 94.94 228 ILE A C 1
ATOM 1796 O O . ILE A 1 228 ? 5.015 3.928 -14.821 1.00 94.94 228 ILE A O 1
ATOM 1800 N N . ILE A 1 229 ? 5.656 6.020 -14.373 1.00 95.38 229 ILE A N 1
ATOM 1801 C CA . ILE A 1 229 ? 6.064 5.765 -12.996 1.00 95.38 229 ILE A CA 1
ATOM 1802 C C . ILE A 1 229 ? 4.922 6.145 -12.059 1.00 95.38 229 ILE A C 1
ATOM 1804 O O . ILE A 1 229 ? 4.578 7.321 -11.924 1.00 95.38 229 ILE A O 1
ATOM 1808 N N . LYS A 1 230 ? 4.364 5.180 -11.327 1.00 93.44 230 LYS A N 1
ATOM 1809 C CA . LYS A 1 230 ? 3.603 5.492 -10.118 1.00 93.44 230 LYS A CA 1
ATOM 1810 C C . LYS A 1 230 ? 4.566 5.646 -8.946 1.00 93.44 230 LYS A C 1
ATOM 1812 O O . LYS A 1 230 ? 4.923 4.675 -8.278 1.00 93.44 230 LYS A O 1
ATOM 1817 N N . LYS A 1 231 ? 4.914 6.898 -8.658 1.00 89.56 231 LYS A N 1
ATOM 1818 C CA . LYS A 1 231 ? 5.817 7.248 -7.564 1.00 89.56 231 LYS A CA 1
ATOM 1819 C C . LYS A 1 231 ? 5.171 7.007 -6.193 1.00 89.56 231 LYS A C 1
ATOM 1821 O O . LYS A 1 231 ? 4.055 7.467 -5.928 1.00 89.56 231 LYS A O 1
ATOM 1826 N N . HIS A 1 232 ? 5.875 6.298 -5.315 1.00 85.44 232 HIS A N 1
ATOM 1827 C CA . HIS A 1 232 ? 5.517 6.174 -3.905 1.00 85.44 232 HIS A CA 1
ATOM 1828 C C . HIS A 1 232 ? 5.716 7.526 -3.187 1.00 85.44 232 HIS A C 1
ATOM 1830 O O . HIS A 1 232 ? 6.722 8.186 -3.429 1.00 85.44 232 HIS A O 1
ATOM 1836 N N . PRO A 1 233 ? 4.843 7.945 -2.248 1.00 77.62 233 PRO A N 1
ATOM 1837 C CA . PRO A 1 233 ? 4.945 9.264 -1.602 1.00 77.62 233 PRO A CA 1
ATOM 1838 C C . PRO A 1 233 ? 6.247 9.541 -0.835 1.00 77.62 233 PRO A C 1
ATOM 1840 O O . PRO A 1 233 ? 6.544 10.687 -0.524 1.00 77.62 233 PRO A O 1
ATOM 1843 N N . ARG A 1 234 ? 6.985 8.488 -0.468 1.00 78.94 234 ARG A N 1
ATOM 1844 C CA . ARG A 1 234 ? 8.294 8.570 0.210 1.00 78.94 234 ARG A CA 1
ATOM 1845 C C . ARG A 1 234 ? 9.486 8.291 -0.700 1.00 78.94 234 ARG A C 1
ATOM 1847 O O . ARG A 1 234 ? 10.607 8.275 -0.216 1.00 78.94 234 ARG A O 1
ATOM 1854 N N . ASP A 1 235 ? 9.240 7.955 -1.957 1.00 86.75 235 ASP A N 1
ATOM 1855 C CA . ASP A 1 235 ? 10.328 7.812 -2.910 1.00 86.75 235 ASP A CA 1
ATOM 1856 C C . ASP A 1 235 ? 10.759 9.217 -3.331 1.00 86.75 235 ASP A C 1
ATOM 1858 O O . ASP A 1 235 ? 9.928 10.017 -3.754 1.00 86.75 235 ASP A O 1
ATOM 1862 N N . ASP A 1 236 ? 12.026 9.547 -3.136 1.00 88.44 236 ASP A N 1
ATOM 1863 C CA . ASP A 1 236 ? 12.613 10.853 -3.418 1.00 88.44 236 ASP A CA 1
ATOM 1864 C C . ASP A 1 236 ? 13.368 10.883 -4.750 1.00 88.44 236 ASP A C 1
ATOM 1866 O O . ASP A 1 236 ? 13.761 11.961 -5.191 1.00 88.44 236 ASP A O 1
ATOM 1870 N N . PHE A 1 237 ? 13.482 9.748 -5.450 1.00 92.94 237 PHE A N 1
ATOM 1871 C CA . PHE A 1 237 ? 14.141 9.692 -6.749 1.00 92.94 237 PHE A CA 1
ATOM 1872 C C . PHE A 1 237 ? 13.433 10.582 -7.782 1.00 92.94 237 PHE A C 1
ATOM 1874 O O . PHE A 1 237 ? 12.201 10.563 -7.927 1.00 92.94 237 PHE A O 1
ATOM 1881 N N . ASP A 1 238 ? 14.212 11.395 -8.489 1.00 94.25 238 ASP A N 1
ATOM 1882 C CA . ASP A 1 238 ? 13.718 12.306 -9.516 1.00 94.25 238 ASP A CA 1
ATOM 1883 C C . ASP A 1 238 ? 13.605 11.581 -10.858 1.00 94.25 238 ASP A C 1
ATOM 1885 O O . ASP A 1 238 ? 14.528 11.586 -11.655 1.00 94.25 238 ASP A O 1
ATOM 1889 N N . TYR A 1 239 ? 12.475 10.922 -11.100 1.00 96.12 239 TYR A N 1
ATOM 1890 C CA . TYR A 1 239 ? 12.243 10.180 -12.341 1.00 96.12 239 TYR A CA 1
ATOM 1891 C C . TYR A 1 239 ? 12.134 11.090 -13.581 1.00 96.12 239 TYR A C 1
ATOM 1893 O O . TYR A 1 239 ? 12.478 10.666 -14.684 1.00 96.12 239 TYR A O 1
ATOM 1901 N N . GLU A 1 240 ? 11.670 12.332 -13.430 1.00 96.12 240 GLU A N 1
ATOM 1902 C CA . GLU A 1 240 ? 11.408 13.220 -14.571 1.00 96.12 240 GLU A CA 1
ATOM 1903 C C . GLU A 1 240 ? 12.714 13.607 -15.281 1.00 96.12 240 GLU A C 1
ATOM 1905 O O . GLU A 1 240 ? 12.768 13.584 -16.512 1.00 96.12 240 GLU A O 1
ATOM 1910 N N . SER A 1 241 ? 13.803 13.841 -14.536 1.00 96.56 241 SER A N 1
ATOM 1911 C CA . SER A 1 241 ? 15.123 14.131 -15.126 1.00 96.56 241 SER A CA 1
ATOM 1912 C C . SER A 1 241 ? 15.735 12.970 -15.918 1.00 96.56 241 SER A C 1
ATOM 1914 O O . SER A 1 241 ? 16.600 13.204 -16.761 1.00 96.56 241 SER A O 1
ATOM 1916 N N . TYR A 1 242 ? 15.248 11.738 -15.732 1.00 96.25 242 TYR A N 1
ATOM 1917 C CA . TYR A 1 242 ? 15.642 10.566 -16.528 1.00 96.25 242 TYR A CA 1
ATOM 1918 C C . TYR A 1 242 ? 14.662 10.261 -17.676 1.00 96.25 242 TYR A C 1
ATOM 1920 O O . TYR A 1 242 ? 14.788 9.226 -18.346 1.00 96.25 242 TYR A O 1
ATOM 1928 N N . GLY A 1 243 ? 13.709 11.163 -17.938 1.00 94.12 243 GLY A N 1
ATOM 1929 C CA . GLY A 1 243 ? 12.786 11.098 -19.073 1.00 94.12 243 GLY A CA 1
ATOM 1930 C C . GLY A 1 243 ? 11.572 10.198 -18.852 1.00 94.12 243 GLY A C 1
ATOM 1931 O O . GLY A 1 243 ? 11.064 9.623 -19.813 1.00 94.12 243 GLY A O 1
ATOM 1932 N N . PHE A 1 244 ? 11.131 10.027 -17.606 1.00 96.19 244 PHE A N 1
ATOM 1933 C CA . PHE A 1 244 ? 9.928 9.262 -17.288 1.00 96.19 244 PHE A CA 1
ATOM 1934 C C . PHE A 1 244 ? 8.695 10.152 -17.103 1.00 96.19 244 PHE A C 1
ATOM 1936 O O . PHE A 1 244 ? 8.768 11.181 -16.434 1.00 96.19 244 PHE A O 1
ATOM 1943 N N . ASP A 1 245 ? 7.535 9.683 -17.572 1.00 94.00 245 ASP A N 1
ATOM 1944 C CA . ASP A 1 245 ? 6.239 10.245 -17.181 1.00 94.00 245 ASP A CA 1
ATOM 1945 C C . ASP A 1 245 ? 5.887 9.796 -15.757 1.00 94.00 245 ASP A C 1
ATOM 1947 O O . ASP A 1 245 ? 5.825 8.596 -15.471 1.00 94.00 245 ASP A O 1
ATOM 1951 N N . VAL A 1 246 ? 5.593 10.733 -14.853 1.00 92.12 246 VAL A N 1
ATOM 1952 C CA . VAL A 1 246 ? 5.288 10.412 -13.450 1.00 92.12 246 VAL A CA 1
ATOM 1953 C C . VAL A 1 246 ? 3.815 10.650 -13.120 1.00 92.12 246 VAL A C 1
ATOM 1955 O O . VAL A 1 246 ? 3.284 11.755 -13.211 1.00 92.12 246 VAL A O 1
ATOM 1958 N N . ALA A 1 247 ? 3.141 9.602 -12.649 1.00 86.62 247 ALA A N 1
ATOM 1959 C CA . ALA A 1 247 ? 1.787 9.667 -12.113 1.00 86.62 247 ALA A CA 1
ATOM 1960 C C . ALA A 1 247 ? 1.799 9.881 -10.589 1.00 86.62 247 ALA A C 1
ATOM 1962 O O . ALA A 1 247 ? 1.721 8.944 -9.780 1.00 86.62 247 ALA A O 1
ATOM 1963 N N . CYS A 1 248 ? 1.828 11.149 -10.186 1.00 72.75 248 CYS A N 1
ATOM 1964 C CA . CYS A 1 248 ? 1.598 11.560 -8.802 1.00 72.75 248 CYS A CA 1
ATOM 1965 C C . CYS A 1 248 ? 0.099 11.546 -8.447 1.00 72.75 248 CYS A C 1
ATOM 1967 O O . CYS A 1 248 ? -0.771 11.723 -9.304 1.00 72.75 248 CYS A O 1
ATOM 1969 N N . GLY A 1 249 ? -0.212 11.345 -7.164 1.00 68.44 249 GLY A N 1
ATOM 1970 C CA . GLY A 1 249 ? -1.579 11.423 -6.638 1.00 68.44 249 GLY A CA 1
ATOM 1971 C C . GLY A 1 249 ? -2.100 10.101 -6.078 1.00 68.44 249 GLY A C 1
ATOM 1972 O O . GLY A 1 249 ? -1.338 9.354 -5.464 1.00 68.44 249 GLY A O 1
ATOM 1973 N N . MET A 1 250 ? -3.392 9.852 -6.300 1.00 77.06 250 MET A N 1
ATOM 1974 C CA . MET A 1 250 ? -4.230 8.790 -5.717 1.00 77.06 250 MET A CA 1
ATOM 1975 C C . MET A 1 250 ? -3.592 7.381 -5.784 1.00 77.06 250 MET A C 1
ATOM 1977 O O . MET A 1 250 ? -2.691 7.156 -6.594 1.00 77.06 250 MET A O 1
ATOM 1981 N N . PRO A 1 251 ? -4.008 6.410 -4.952 1.00 81.44 251 PRO A N 1
ATOM 1982 C CA . PRO A 1 251 ? -3.436 5.059 -4.962 1.00 81.44 251 PRO A CA 1
ATOM 1983 C C . PRO A 1 251 ? -3.899 4.240 -6.185 1.00 81.44 251 PRO A C 1
ATOM 1985 O O . PRO A 1 251 ? -4.875 4.609 -6.843 1.00 81.44 251 PRO A O 1
ATOM 1988 N N . LEU A 1 252 ? -3.193 3.147 -6.522 1.00 85.94 252 LEU A N 1
ATOM 1989 C CA . LEU A 1 252 ? -3.411 2.395 -7.775 1.00 85.94 252 LEU A CA 1
ATOM 1990 C C . LEU A 1 252 ? -4.845 1.874 -7.925 1.00 85.94 252 LEU A C 1
ATOM 1992 O O . LEU A 1 252 ? -5.393 1.922 -9.023 1.00 85.94 252 LEU A O 1
ATOM 1996 N N . GLU A 1 253 ? -5.470 1.446 -6.830 1.00 84.19 253 GLU A N 1
ATOM 1997 C CA . GLU A 1 253 ? -6.852 0.954 -6.784 1.00 84.19 253 GLU A CA 1
ATOM 1998 C C . GLU A 1 253 ? -7.903 1.981 -7.242 1.00 84.19 253 GLU A C 1
ATOM 2000 O O . GLU A 1 253 ? -9.048 1.620 -7.479 1.00 84.19 253 GLU A O 1
ATOM 2005 N N . THR A 1 254 ? -7.531 3.256 -7.408 1.00 82.31 254 THR A N 1
ATOM 2006 C CA . THR A 1 254 ? -8.423 4.311 -7.932 1.00 82.31 254 THR A CA 1
ATOM 2007 C C . THR A 1 254 ? -8.311 4.534 -9.445 1.00 82.31 254 THR A C 1
ATOM 2009 O O . THR A 1 254 ? -8.972 5.431 -9.981 1.00 82.31 254 THR A O 1
ATOM 2012 N N . TYR A 1 255 ? -7.464 3.758 -10.126 1.00 86.06 255 TYR A N 1
ATOM 2013 C CA . TYR A 1 255 ? -7.255 3.800 -11.573 1.00 86.06 255 TYR A CA 1
ATOM 2014 C C . TYR A 1 255 ? -7.816 2.545 -12.243 1.00 86.06 255 TYR A C 1
ATOM 2016 O O . TYR A 1 255 ? -7.798 1.461 -11.662 1.00 86.06 255 TYR A O 1
ATOM 2024 N N . SER A 1 256 ? -8.244 2.685 -13.499 1.00 86.81 256 SER A N 1
ATOM 2025 C CA . SER A 1 256 ? -8.509 1.541 -14.380 1.00 86.81 256 SER A CA 1
ATOM 2026 C C . SER A 1 256 ? -7.232 1.139 -15.130 1.00 86.81 256 SER A C 1
ATOM 2028 O O . SER A 1 256 ? -6.524 2.023 -15.625 1.00 86.81 256 SER A O 1
ATOM 2030 N N . LEU A 1 257 ? -6.925 -0.166 -15.141 1.00 89.12 257 LEU A N 1
ATOM 2031 C CA . LEU A 1 257 ? -5.700 -0.769 -15.693 1.00 89.12 257 LEU A CA 1
ATOM 2032 C C . LEU A 1 257 ? -6.009 -2.010 -16.563 1.00 89.12 257 LEU A C 1
ATOM 2034 O O . LEU A 1 257 ? -5.241 -2.972 -16.561 1.00 89.12 257 LEU A O 1
ATOM 2038 N N . ASN A 1 258 ? -7.138 -2.028 -17.283 1.00 85.75 258 ASN A N 1
ATOM 2039 C CA . ASN A 1 258 ? -7.677 -3.238 -17.936 1.00 85.75 258 ASN A CA 1
ATOM 2040 C C . ASN A 1 258 ? -6.721 -3.859 -18.971 1.00 85.75 258 ASN A C 1
ATOM 2042 O O . ASN A 1 258 ? -6.666 -5.081 -19.101 1.00 85.75 258 ASN A O 1
ATOM 2046 N N . ASN A 1 259 ? -5.964 -3.017 -19.678 1.00 87.88 259 ASN A N 1
ATOM 2047 C CA . ASN A 1 259 ? -5.010 -3.407 -20.726 1.00 87.88 259 ASN A CA 1
ATOM 2048 C C . ASN A 1 259 ? -3.594 -2.909 -20.413 1.00 87.88 259 ASN A C 1
ATOM 2050 O O . ASN A 1 259 ? -2.837 -2.544 -21.311 1.00 87.88 259 ASN A O 1
ATOM 2054 N N . SER A 1 260 ? -3.271 -2.805 -19.128 1.00 93.88 260 SER A N 1
ATOM 2055 C CA . SER A 1 260 ? -1.998 -2.263 -18.672 1.00 93.88 260 SER A CA 1
ATOM 2056 C C . SER A 1 260 ? -1.183 -3.323 -17.967 1.00 93.88 260 SER A C 1
ATOM 2058 O O . SER A 1 260 ? -1.725 -4.197 -17.286 1.00 93.88 260 SER A O 1
ATOM 2060 N N . VAL A 1 261 ? 0.132 -3.200 -18.103 1.00 95.69 261 VAL A N 1
ATOM 2061 C CA . VAL A 1 261 ? 1.091 -4.039 -17.396 1.00 95.69 261 VAL A CA 1
ATOM 2062 C C . VAL A 1 261 ? 1.613 -3.258 -16.210 1.00 95.69 261 VAL A C 1
ATOM 2064 O O . VAL A 1 261 ? 2.095 -2.140 -16.363 1.00 95.69 261 VAL A O 1
ATOM 2067 N N . VAL A 1 262 ? 1.508 -3.825 -15.017 1.00 96.25 262 VAL A N 1
ATOM 2068 C CA . VAL A 1 262 ? 1.977 -3.181 -13.790 1.00 96.25 262 VAL A CA 1
ATOM 2069 C C . VAL A 1 262 ? 3.123 -3.997 -13.238 1.00 96.25 262 VAL A C 1
ATOM 2071 O O . VAL A 1 262 ? 2.979 -5.200 -13.050 1.00 96.25 262 VAL A O 1
ATOM 2074 N N . PHE A 1 263 ? 4.25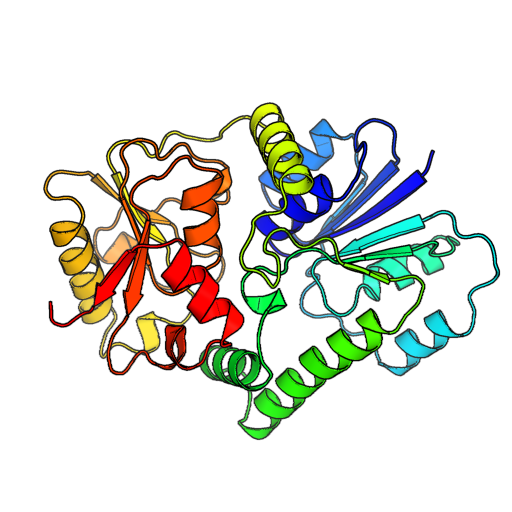1 -3.366 -12.942 1.00 95.81 263 PHE A N 1
ATOM 2075 C CA . PHE A 1 263 ? 5.390 -4.068 -12.370 1.00 95.81 263 PHE A CA 1
ATOM 2076 C C . PHE A 1 263 ? 6.093 -3.244 -11.295 1.00 95.81 263 PHE A C 1
ATOM 2078 O O . PHE A 1 263 ? 5.933 -2.029 -11.207 1.00 95.81 263 PHE A O 1
ATOM 2085 N N . GLY A 1 264 ? 6.862 -3.904 -10.439 1.00 94.25 264 GLY A N 1
ATOM 2086 C CA . GLY A 1 264 ? 7.646 -3.243 -9.402 1.00 94.25 264 GLY A CA 1
ATOM 2087 C C . GLY A 1 264 ? 8.257 -4.242 -8.433 1.00 94.25 264 GLY A C 1
ATOM 2088 O O . GLY A 1 264 ? 8.069 -5.448 -8.564 1.00 94.25 264 GLY A O 1
ATOM 2089 N N . PHE A 1 265 ? 8.978 -3.749 -7.434 1.00 91.06 265 PHE A N 1
ATOM 2090 C CA . PHE A 1 265 ? 9.401 -4.575 -6.302 1.00 91.06 265 PHE A CA 1
ATOM 2091 C C . PHE A 1 265 ? 8.212 -4.888 -5.378 1.00 91.06 265 PHE A C 1
ATOM 2093 O O . PHE A 1 265 ? 7.137 -4.294 -5.506 1.00 91.06 265 PHE A O 1
ATOM 2100 N N . SER A 1 266 ? 8.382 -5.839 -4.454 1.00 88.31 266 SER A N 1
ATOM 2101 C CA . SER A 1 266 ? 7.286 -6.394 -3.651 1.00 88.31 266 SER A CA 1
ATOM 2102 C C . SER A 1 266 ? 6.515 -5.326 -2.863 1.00 88.31 266 SER A C 1
ATOM 2104 O O . SER A 1 266 ? 6.936 -4.895 -1.790 1.00 88.31 266 SER A O 1
ATOM 2106 N N . SER A 1 267 ? 5.360 -4.905 -3.382 1.00 88.06 267 SER A N 1
ATOM 2107 C CA . SER A 1 267 ? 4.530 -3.828 -2.839 1.00 88.06 267 SER A CA 1
ATOM 2108 C C . SER A 1 267 ? 3.063 -4.235 -2.770 1.00 88.06 267 SER A C 1
ATOM 2110 O O . SER A 1 267 ? 2.543 -4.840 -3.707 1.00 88.06 267 SER A O 1
ATOM 2112 N N . THR A 1 268 ? 2.356 -3.831 -1.710 1.00 88.75 268 THR A N 1
ATOM 2113 C CA . THR A 1 268 ? 0.894 -4.004 -1.615 1.00 88.75 268 THR A CA 1
ATOM 2114 C C . THR A 1 268 ? 0.183 -3.405 -2.827 1.00 88.75 268 THR A C 1
ATOM 2116 O O . THR A 1 268 ? -0.819 -3.945 -3.276 1.00 88.75 268 THR A O 1
ATOM 2119 N N . ALA A 1 269 ? 0.717 -2.324 -3.402 1.00 90.31 269 ALA A N 1
ATOM 2120 C CA . ALA A 1 269 ? 0.138 -1.670 -4.571 1.00 90.31 269 ALA A CA 1
ATOM 2121 C C . ALA A 1 269 ? 0.058 -2.584 -5.812 1.00 90.31 269 ALA A C 1
ATOM 2123 O O . ALA A 1 269 ? -0.860 -2.416 -6.610 1.00 90.31 269 ALA A O 1
ATOM 2124 N N . LEU A 1 270 ? 0.945 -3.580 -5.951 1.00 93.12 270 LEU A N 1
ATOM 2125 C CA . LEU A 1 270 ? 0.857 -4.580 -7.025 1.00 93.12 270 LEU A CA 1
ATOM 2126 C C . LEU A 1 270 ? -0.340 -5.519 -6.820 1.00 93.12 270 LEU A C 1
ATOM 2128 O O . LEU A 1 270 ? -1.092 -5.787 -7.755 1.00 93.12 270 LEU A O 1
ATOM 2132 N N . LEU A 1 271 ? -0.564 -5.963 -5.578 1.00 92.00 271 LEU A N 1
ATOM 2133 C CA . LEU A 1 271 ? -1.750 -6.746 -5.216 1.00 92.00 271 LEU A CA 1
ATOM 2134 C C . LEU A 1 271 ? -3.026 -5.912 -5.411 1.00 92.00 271 LEU A C 1
ATOM 2136 O O . LEU A 1 271 ? -4.007 -6.400 -5.964 1.00 92.00 271 LEU A O 1
ATOM 2140 N N . MET A 1 272 ? -3.005 -4.631 -5.031 1.00 90.94 272 MET A N 1
ATOM 2141 C CA . MET A 1 272 ? -4.145 -3.735 -5.244 1.00 90.94 272 MET A CA 1
ATOM 2142 C C . MET A 1 272 ? -4.468 -3.551 -6.728 1.00 90.94 272 MET A C 1
ATOM 2144 O O . MET A 1 272 ? -5.634 -3.649 -7.108 1.00 90.94 272 MET A O 1
ATOM 2148 N N . ALA A 1 273 ? -3.448 -3.384 -7.575 1.00 91.44 273 ALA A N 1
ATOM 2149 C CA . ALA A 1 273 ? -3.625 -3.311 -9.022 1.00 91.44 273 ALA A CA 1
ATOM 2150 C C . ALA A 1 273 ? -4.329 -4.560 -9.577 1.00 91.44 273 ALA A C 1
ATOM 2152 O O . ALA A 1 273 ? -5.270 -4.454 -10.367 1.00 91.44 273 ALA A O 1
ATOM 2153 N N . LYS A 1 274 ? -3.906 -5.743 -9.113 1.00 91.25 274 LYS A N 1
ATOM 2154 C CA . LYS A 1 274 ? -4.453 -7.038 -9.531 1.00 91.25 274 LYS A CA 1
ATOM 2155 C C . LYS A 1 274 ? -5.932 -7.207 -9.177 1.00 91.25 274 LYS A C 1
ATOM 2157 O O . LYS A 1 274 ? -6.692 -7.731 -9.988 1.00 91.25 274 LYS A O 1
ATOM 2162 N N . PHE A 1 275 ? -6.346 -6.783 -7.982 1.00 88.50 275 PHE A N 1
ATOM 2163 C CA . PHE A 1 275 ? -7.688 -7.091 -7.458 1.00 88.50 275 PHE A CA 1
ATOM 2164 C C . PHE A 1 275 ? -8.716 -5.970 -7.573 1.00 88.50 275 PHE A C 1
ATOM 2166 O O . PHE A 1 275 ? -9.916 -6.257 -7.566 1.00 88.50 275 PHE A O 1
ATOM 2173 N N . PHE A 1 276 ? -8.264 -4.718 -7.650 1.00 86.88 276 PHE A N 1
ATOM 2174 C CA . PHE A 1 276 ? -9.141 -3.547 -7.564 1.00 86.88 276 PHE A CA 1
ATOM 2175 C C . PHE A 1 276 ? -9.014 -2.602 -8.757 1.00 86.88 276 PHE A C 1
ATOM 2177 O O . PHE A 1 276 ? -9.958 -1.873 -9.034 1.00 86.88 276 PHE A O 1
ATOM 2184 N N . SER A 1 277 ? -7.913 -2.667 -9.509 1.00 84.75 277 SER A N 1
ATOM 2185 C CA . SER A 1 277 ? -7.726 -1.871 -10.734 1.00 84.75 277 SER A CA 1
ATOM 2186 C C . SER A 1 277 ? -7.980 -2.658 -12.025 1.00 84.75 277 SER A C 1
ATOM 2188 O O . SER A 1 277 ? -7.728 -2.143 -13.113 1.00 84.75 277 SER A O 1
ATOM 2190 N N . ASN A 1 278 ? -8.446 -3.909 -11.923 1.00 81.69 278 ASN A N 1
ATOM 2191 C CA . ASN A 1 278 ? -8.647 -4.845 -13.040 1.00 81.69 278 ASN A CA 1
ATOM 2192 C C . ASN A 1 278 ? -7.383 -5.140 -13.875 1.00 81.69 278 ASN A C 1
ATOM 2194 O O . ASN A 1 278 ? -7.484 -5.566 -15.026 1.00 81.69 278 ASN A O 1
ATOM 2198 N N . CYS A 1 279 ? -6.186 -4.965 -13.305 1.00 91.12 279 CYS A N 1
ATOM 2199 C CA . CYS A 1 279 ? -4.944 -5.296 -13.999 1.00 91.12 279 CYS A CA 1
ATOM 2200 C C . CYS A 1 279 ? -4.763 -6.818 -14.066 1.00 91.12 279 CYS A C 1
ATOM 2202 O O . CYS A 1 279 ? -4.540 -7.489 -13.054 1.00 91.12 279 CYS A O 1
ATOM 2204 N N . ARG A 1 280 ? -4.839 -7.387 -15.272 1.00 87.06 280 ARG A N 1
ATOM 2205 C CA . ARG A 1 280 ? -4.579 -8.822 -15.475 1.00 87.06 280 ARG A CA 1
ATOM 2206 C C . ARG A 1 280 ? -3.095 -9.152 -15.341 1.00 87.06 280 ARG A C 1
ATOM 2208 O O . ARG A 1 280 ? -2.759 -10.194 -14.769 1.00 87.06 280 ARG A O 1
ATOM 2215 N N . ASP A 1 281 ? -2.246 -8.237 -15.787 1.00 93.50 281 ASP A N 1
ATOM 2216 C CA . ASP A 1 281 ? -0.810 -8.411 -15.963 1.00 93.50 281 ASP A CA 1
ATOM 2217 C C . ASP A 1 281 ? -0.019 -7.598 -14.932 1.00 93.50 281 ASP A C 1
ATOM 2219 O O . ASP A 1 281 ? 0.626 -6.597 -15.233 1.00 93.50 281 ASP A O 1
ATOM 2223 N N . ALA A 1 282 ? -0.098 -8.051 -13.679 1.00 94.81 282 ALA A N 1
ATOM 2224 C CA . ALA A 1 282 ? 0.664 -7.510 -12.562 1.00 94.81 282 ALA A CA 1
ATOM 2225 C C . ALA A 1 282 ? 1.858 -8.419 -12.227 1.00 94.81 282 ALA A C 1
ATOM 2227 O O . ALA A 1 282 ? 1.695 -9.625 -11.999 1.00 94.81 282 ALA A O 1
ATOM 2228 N N . TYR A 1 283 ? 3.044 -7.823 -12.167 1.00 94.38 283 TYR A N 1
ATOM 2229 C CA . TYR A 1 283 ? 4.316 -8.500 -11.969 1.00 94.38 283 TYR A CA 1
ATOM 2230 C C . TYR A 1 283 ? 5.047 -7.960 -10.749 1.00 94.38 283 TYR A C 1
ATOM 2232 O O . TYR A 1 283 ? 5.011 -6.763 -10.467 1.00 94.38 283 TYR A O 1
ATOM 2240 N N . PHE A 1 284 ? 5.774 -8.831 -10.059 1.00 93.06 284 PHE A N 1
ATOM 2241 C CA . PHE A 1 284 ? 6.794 -8.407 -9.110 1.00 93.06 284 PHE A CA 1
ATOM 2242 C C . PHE A 1 284 ? 8.185 -8.785 -9.618 1.00 93.06 284 PHE A C 1
ATOM 2244 O O . PHE A 1 284 ? 8.373 -9.818 -10.263 1.00 93.06 284 PHE A O 1
ATOM 2251 N N . ILE A 1 285 ? 9.157 -7.927 -9.330 1.00 91.25 285 ILE A N 1
ATOM 2252 C CA . ILE A 1 285 ? 10.560 -8.125 -9.678 1.00 91.25 285 ILE A CA 1
ATOM 2253 C C . ILE A 1 285 ? 11.231 -8.952 -8.582 1.00 91.25 285 ILE A C 1
ATOM 2255 O O . ILE A 1 285 ? 11.171 -8.604 -7.396 1.00 91.25 285 ILE A O 1
ATOM 2259 N N . LYS A 1 286 ? 11.943 -9.999 -8.998 1.00 87.25 286 LYS A N 1
ATOM 2260 C CA . LYS A 1 286 ? 12.883 -10.746 -8.169 1.00 87.25 286 LYS A CA 1
ATOM 2261 C C . LYS A 1 286 ? 14.273 -10.636 -8.794 1.00 87.25 286 LYS A C 1
ATOM 2263 O O . LYS A 1 286 ? 14.471 -11.029 -9.937 1.00 87.25 286 LYS A O 1
ATOM 2268 N N . MET A 1 287 ? 15.220 -10.072 -8.044 1.00 79.06 287 MET A N 1
ATOM 2269 C CA . MET A 1 287 ? 16.618 -9.967 -8.471 1.00 79.06 287 MET A CA 1
ATOM 2270 C C . MET A 1 287 ? 17.561 -10.495 -7.401 1.00 79.06 287 MET A C 1
ATOM 2272 O O . MET A 1 287 ? 17.369 -10.244 -6.202 1.00 79.06 287 MET A O 1
ATOM 2276 N N . ASP A 1 288 ? 18.629 -11.147 -7.849 1.00 69.44 288 ASP A N 1
ATOM 2277 C CA . ASP A 1 288 ? 19.780 -11.452 -7.007 1.00 69.44 288 ASP A CA 1
ATOM 2278 C C . ASP A 1 288 ? 20.438 -10.141 -6.537 1.00 69.44 288 ASP A C 1
ATOM 2280 O O . ASP A 1 288 ? 20.497 -9.155 -7.265 1.00 69.44 288 ASP A O 1
ATOM 2284 N N . GLY A 1 289 ? 20.852 -10.078 -5.269 1.00 65.81 289 GLY A N 1
ATOM 2285 C CA . GLY A 1 289 ? 21.332 -8.836 -4.635 1.00 65.81 289 GLY A CA 1
ATOM 2286 C C . GLY A 1 289 ? 20.228 -7.928 -4.068 1.00 65.81 289 GLY A C 1
ATOM 2287 O O . GLY A 1 289 ? 20.459 -7.243 -3.076 1.00 65.81 289 GLY A O 1
ATOM 2288 N N . PHE A 1 290 ? 18.987 -8.033 -4.560 1.00 71.69 290 PHE A N 1
ATOM 2289 C CA . PHE A 1 290 ? 17.810 -7.309 -4.041 1.00 71.69 290 PHE A CA 1
ATOM 2290 C C . PHE A 1 290 ? 16.983 -8.155 -3.059 1.00 71.69 290 PHE A C 1
ATOM 2292 O O . PHE A 1 290 ? 15.803 -7.899 -2.798 1.00 71.69 290 PHE A O 1
ATOM 2299 N N . GLY A 1 291 ? 17.631 -9.148 -2.438 1.00 59.31 291 GLY A N 1
ATOM 2300 C CA . GLY A 1 291 ? 17.070 -9.999 -1.388 1.00 59.31 291 GLY A CA 1
ATOM 2301 C C . GLY A 1 291 ? 16.318 -9.254 -0.270 1.00 59.31 291 GLY A C 1
ATOM 2302 O O . GLY A 1 291 ? 15.306 -9.784 0.197 1.00 59.31 291 GLY A O 1
ATOM 2303 N N . PRO A 1 292 ? 16.708 -8.025 0.131 1.00 67.31 292 PRO A N 1
ATOM 2304 C CA . PRO A 1 292 ? 15.936 -7.216 1.071 1.00 67.31 292 PRO A CA 1
ATOM 2305 C C . PRO A 1 292 ? 14.478 -6.937 0.683 1.00 67.31 292 PRO A C 1
ATOM 2307 O O . PRO A 1 292 ? 13.651 -6.815 1.583 1.00 67.31 292 PRO A O 1
ATOM 2310 N N . PHE A 1 293 ? 14.150 -6.901 -0.612 1.00 74.06 293 PHE A N 1
ATOM 2311 C CA . PHE A 1 293 ? 12.815 -6.545 -1.107 1.00 74.06 293 PHE A CA 1
ATOM 2312 C C . PHE A 1 293 ? 11.895 -7.748 -1.350 1.00 74.06 293 PHE A C 1
ATOM 2314 O O . PHE A 1 293 ? 10.680 -7.579 -1.410 1.00 74.06 293 PHE A O 1
ATOM 2321 N N . TYR A 1 294 ? 12.429 -8.970 -1.460 1.00 82.56 294 TYR A N 1
ATOM 2322 C CA . TYR A 1 294 ? 11.603 -10.177 -1.612 1.00 82.56 294 TYR A CA 1
ATOM 2323 C C . TYR A 1 294 ? 12.034 -11.327 -0.688 1.00 82.56 294 TYR A C 1
ATOM 2325 O O . TYR A 1 294 ? 11.241 -11.804 0.127 1.00 82.56 294 TYR A O 1
ATOM 2333 N N . ASN A 1 295 ? 13.302 -11.746 -0.736 1.00 80.94 295 ASN A N 1
ATOM 2334 C CA . ASN A 1 295 ? 13.789 -12.889 0.051 1.00 80.94 295 ASN A CA 1
ATOM 2335 C C . ASN A 1 295 ? 13.669 -12.658 1.571 1.00 80.94 295 ASN A C 1
ATOM 2337 O O . ASN A 1 295 ? 13.360 -13.591 2.311 1.00 80.94 295 ASN A O 1
ATOM 2341 N N . ASN A 1 296 ? 13.814 -11.412 2.030 1.00 80.69 296 ASN A N 1
ATOM 2342 C CA . ASN A 1 296 ? 13.703 -11.032 3.442 1.00 80.69 296 ASN A CA 1
ATOM 2343 C C . ASN A 1 296 ? 12.265 -10.736 3.906 1.00 80.69 296 ASN A C 1
ATOM 2345 O O . ASN A 1 296 ? 12.050 -10.417 5.079 1.00 80.69 296 ASN A O 1
ATOM 2349 N N . MET A 1 297 ? 11.265 -10.870 3.027 1.00 85.88 297 MET A N 1
ATOM 2350 C CA . MET A 1 297 ? 9.861 -10.807 3.433 1.00 85.88 297 MET A CA 1
ATOM 2351 C C . MET A 1 297 ? 9.485 -11.990 4.341 1.00 85.88 297 MET A C 1
ATOM 2353 O O . MET A 1 297 ? 10.206 -12.981 4.477 1.00 85.88 297 MET A O 1
ATOM 2357 N N . SER A 1 298 ? 8.323 -11.911 4.991 1.00 88.12 298 SER A N 1
ATOM 2358 C CA . SER A 1 298 ? 7.759 -13.079 5.670 1.00 88.12 298 SER A CA 1
ATOM 2359 C C . SER A 1 298 ? 7.339 -14.153 4.662 1.00 88.12 298 SER A C 1
ATOM 2361 O O . SER A 1 298 ? 7.035 -13.846 3.511 1.00 88.12 298 SER A O 1
ATOM 2363 N N . ALA A 1 299 ? 7.264 -15.410 5.111 1.00 90.88 299 ALA A N 1
ATOM 2364 C CA . ALA A 1 299 ? 6.764 -16.506 4.279 1.00 90.88 299 ALA A CA 1
ATOM 2365 C C . ALA A 1 299 ? 5.349 -16.226 3.750 1.00 90.88 299 ALA A C 1
ATOM 2367 O O . ALA A 1 299 ? 5.086 -16.448 2.578 1.00 90.88 299 ALA A O 1
ATOM 2368 N N . MET A 1 300 ? 4.474 -15.656 4.586 1.00 90.62 300 MET A N 1
ATOM 2369 C CA . MET A 1 300 ? 3.127 -15.269 4.164 1.00 90.62 300 MET A CA 1
ATOM 2370 C C . MET A 1 300 ? 3.148 -14.231 3.037 1.00 90.62 300 MET A C 1
ATOM 2372 O O . MET A 1 300 ? 2.438 -14.410 2.058 1.00 90.62 300 MET A O 1
ATOM 2376 N N . ASN A 1 301 ? 3.978 -13.185 3.134 1.00 90.19 301 ASN A N 1
ATOM 2377 C CA . ASN A 1 301 ? 4.095 -12.208 2.050 1.00 90.19 301 ASN A CA 1
ATOM 2378 C C . ASN A 1 301 ? 4.635 -12.850 0.773 1.00 90.19 301 ASN A C 1
ATOM 2380 O O . ASN A 1 301 ? 4.051 -12.642 -0.276 1.00 90.19 301 ASN A O 1
ATOM 2384 N N . ARG A 1 302 ? 5.696 -13.664 0.838 1.00 92.00 302 ARG A N 1
ATOM 2385 C CA . ARG A 1 302 ? 6.199 -14.343 -0.369 1.00 92.00 302 ARG A CA 1
ATOM 2386 C C . ARG A 1 302 ? 5.118 -15.203 -1.022 1.00 92.00 302 ARG A C 1
ATOM 2388 O O . ARG A 1 302 ? 4.839 -15.019 -2.197 1.00 92.00 302 ARG A O 1
ATOM 2395 N N . ASN A 1 303 ? 4.422 -16.017 -0.228 1.00 92.88 303 ASN A N 1
ATOM 2396 C CA . ASN A 1 303 ? 3.336 -16.859 -0.719 1.00 92.88 303 ASN A CA 1
ATOM 2397 C C . ASN A 1 303 ? 2.183 -16.038 -1.320 1.00 92.88 303 ASN A C 1
ATOM 2399 O O . ASN A 1 303 ? 1.612 -16.457 -2.316 1.00 92.88 303 ASN A O 1
ATOM 2403 N N . LEU A 1 304 ? 1.840 -14.872 -0.756 1.00 91.88 304 LEU A N 1
ATOM 2404 C CA . LEU A 1 304 ? 0.831 -13.982 -1.343 1.00 91.88 304 LEU A CA 1
ATOM 2405 C C . LEU A 1 304 ? 1.258 -13.470 -2.724 1.00 91.88 304 LEU A C 1
ATOM 2407 O O . LEU A 1 304 ? 0.439 -13.439 -3.638 1.00 91.88 304 LEU A O 1
ATOM 2411 N N . PHE A 1 305 ? 2.520 -13.072 -2.880 1.00 92.50 305 PHE A N 1
ATOM 2412 C CA . PHE A 1 305 ? 3.037 -12.572 -4.154 1.00 92.50 305 PHE A CA 1
ATOM 2413 C C . PHE A 1 305 ? 3.117 -13.697 -5.187 1.00 92.50 305 PHE A C 1
ATOM 2415 O O . PHE A 1 305 ? 2.576 -13.542 -6.277 1.00 92.50 305 PHE A O 1
ATOM 2422 N N . ASP A 1 306 ? 3.678 -14.846 -4.815 1.00 93.38 306 ASP A N 1
ATOM 2423 C CA . ASP A 1 306 ? 3.808 -16.010 -5.699 1.00 93.38 306 ASP A CA 1
ATOM 2424 C C . ASP A 1 306 ? 2.450 -16.573 -6.135 1.00 93.38 306 ASP A C 1
ATOM 2426 O O . ASP A 1 306 ? 2.304 -17.057 -7.254 1.00 93.38 306 ASP A O 1
ATOM 2430 N N . ASN A 1 307 ? 1.441 -16.507 -5.260 1.00 93.12 307 ASN A N 1
ATOM 2431 C CA . ASN A 1 307 ? 0.108 -17.027 -5.551 1.00 93.12 307 ASN A CA 1
ATOM 2432 C C . ASN A 1 307 ? -0.692 -16.133 -6.510 1.00 93.12 307 ASN A C 1
ATOM 2434 O O . ASN A 1 307 ? -1.588 -16.623 -7.196 1.00 93.12 307 ASN A O 1
ATOM 2438 N N . TYR A 1 308 ? -0.417 -14.825 -6.548 1.00 92.56 308 TYR A N 1
ATOM 2439 C CA . TYR A 1 308 ? -1.298 -13.861 -7.217 1.00 92.56 308 TYR A CA 1
ATOM 2440 C C . TYR A 1 308 ? -0.660 -13.016 -8.311 1.00 92.56 308 TYR A C 1
ATOM 2442 O O . TYR A 1 308 ? -1.383 -12.468 -9.150 1.00 92.56 308 TYR A O 1
ATOM 2450 N N . LEU A 1 309 ? 0.662 -12.896 -8.311 1.00 94.19 309 LEU A N 1
ATOM 2451 C CA . LEU A 1 309 ? 1.407 -12.054 -9.231 1.00 94.19 309 LEU A CA 1
ATOM 2452 C C . LEU A 1 309 ? 2.383 -12.905 -10.042 1.00 94.19 309 LEU A C 1
ATOM 2454 O O . LEU A 1 309 ? 2.885 -13.929 -9.584 1.00 94.19 309 LEU A O 1
ATOM 2458 N N . LYS A 1 310 ? 2.672 -12.461 -11.264 1.00 92.94 310 LYS A N 1
ATOM 2459 C CA . LYS A 1 310 ? 3.715 -13.073 -12.091 1.00 92.94 310 LYS A CA 1
ATOM 2460 C C . LYS A 1 310 ? 5.089 -12.581 -11.614 1.00 92.94 310 LYS A C 1
ATOM 2462 O O . LYS A 1 310 ? 5.223 -11.439 -11.183 1.00 92.94 310 LYS A O 1
ATOM 2467 N N . CYS A 1 311 ? 6.115 -13.420 -11.706 1.00 91.81 311 CYS A N 1
ATOM 2468 C CA . CYS A 1 311 ? 7.483 -13.041 -11.349 1.00 91.81 311 CYS A CA 1
ATOM 2469 C C . CYS A 1 311 ? 8.266 -12.623 -12.599 1.00 91.81 311 CYS A C 1
ATOM 2471 O O . CYS A 1 311 ? 8.216 -13.319 -13.612 1.00 91.81 311 CYS A O 1
ATOM 2473 N N . ILE A 1 312 ? 9.019 -11.527 -12.505 1.00 88.75 312 ILE A N 1
ATOM 2474 C CA . ILE A 1 312 ? 10.090 -11.180 -13.445 1.00 88.75 312 ILE A CA 1
ATOM 2475 C C . ILE A 1 312 ? 11.402 -11.524 -12.749 1.00 88.75 312 ILE A C 1
ATOM 2477 O O . ILE A 1 312 ? 11.768 -10.873 -11.769 1.00 88.75 312 ILE A O 1
ATOM 2481 N N . ASP A 1 313 ? 12.067 -12.576 -13.221 1.00 79.88 313 ASP A N 1
ATOM 2482 C CA . ASP A 1 313 ? 13.364 -13.011 -12.702 1.00 79.88 313 ASP A CA 1
ATOM 2483 C C . ASP A 1 313 ? 14.458 -12.297 -13.506 1.00 79.88 313 ASP A C 1
ATOM 2485 O O . ASP A 1 313 ? 14.548 -12.468 -14.723 1.00 79.88 313 ASP A O 1
ATOM 2489 N N . SER A 1 314 ? 15.252 -11.439 -12.867 1.00 59.47 314 SER A N 1
ATOM 2490 C CA . SER A 1 314 ? 16.151 -10.509 -13.569 1.00 59.47 314 SER A CA 1
ATOM 2491 C C . SER A 1 314 ? 17.455 -11.142 -14.067 1.00 59.47 314 SER A C 1
ATOM 2493 O O . SER A 1 314 ? 18.533 -10.576 -13.904 1.00 59.47 314 SER A O 1
ATOM 2495 N N . LYS A 1 315 ? 17.377 -12.305 -14.714 1.00 55.81 315 LYS A N 1
ATOM 2496 C CA . LYS A 1 315 ? 18.446 -12.739 -15.630 1.00 55.81 315 LYS A CA 1
ATOM 2497 C C . LYS A 1 315 ? 18.388 -12.001 -16.982 1.00 55.81 315 LYS A C 1
ATOM 2499 O O . LYS A 1 315 ? 19.065 -12.424 -17.914 1.00 55.81 315 LYS A O 1
ATOM 2504 N N . ILE A 1 316 ? 17.536 -10.972 -17.077 1.00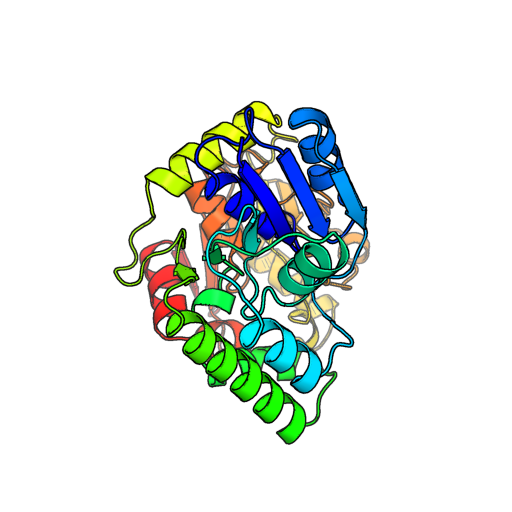 50.41 316 ILE A N 1
ATOM 2505 C CA . ILE A 1 316 ? 17.380 -10.044 -18.206 1.00 50.41 316 ILE A CA 1
ATOM 2506 C C . ILE A 1 316 ? 18.535 -9.048 -18.197 1.00 50.41 316 ILE A C 1
ATOM 2508 O O . ILE A 1 316 ? 18.809 -8.505 -17.102 1.00 50.41 316 ILE A O 1
#

pLDDT: mean 81.91, std 12.56, range [42.5, 96.62]